Protein AF-A0A8H3SFT3-F1 (afdb_monomer_lite)

Organism: NCBI:txid91492

Radius of gyration: 24.4 Å; chains: 1; bounding box: 64×47×68 Å

Sequence (257 aa):
MPFRACYLQAVELSHELLSVPISAQTQTEMGSWILQGDTDVSDKAIWSPSWGSTFLANIGDTCARCPNKDLQGYPLSNEELAACSDASRYLLLAPEYVAPRRTMPMKESSDHASANIYATPKEAYDRALLFLNDDPQNNVSTSWRLIDREFAFNASQLRKDLVLDLDGRELVKDVNVWDGNVVVRFDVHDTEESASGAVALKVAPVLAHYHLQNVDTLLSVAANETVQVNFLAQLDKGQEKAGIRTPLFFSSNDIWA

Foldseek 3Di:
DDDDDDDDDDPDDDDDADEWAWDDDFDDPPPDDPDDPPPPPPCQQDDDPNTAAEAEAQQAAPPVPQDQADPVRHGDDPVSSSCRGCLNDQWNACLVRWGKTKIDAPQPFDQAKKKFKDKDDPLCRVFKWKWWQCPPVDSHRVRIGTRDRVDMDGNVRSRDIIIMTIHGSDACPDVVSPVQKMKIKMWMDGPPHIDIDIGIYGYDHDDDDDPPDQDQEAEFEDDPDPVVVVVVVVVVVVCVVSVHDHYDYDHDPDRVD

InterPro domains:
  IPR013530 Protein-arginine deiminase, C-terminal [PF03068] (196-256)

Secondary structure (DSSP, 8-state):
-PPPP----------------B------TT------TT---TTTTS-BTTBSEEE-B--S-GGG-S-SB-TTSPBPPHHHHHTTSGGGSSS-S-TTSS--EEBPP-TT--TT-EEEEEEESGGGTTTEEEEEES-TT--SGGGEEEE-TT-EEEHHHHTS--EEEEEE----S-TTT--SEEEEEEEEEETTEEEEEEEEEEEPPP----TTSPP-EEEEEPP-SHHHHHHHHHHHHHHHHHT--EEEEE--S-TT-

pLDDT: mean 79.52, std 20.29, range [22.27, 95.44]

Structure (mmCIF, N/CA/C/O backbone):
data_AF-A0A8H3SFT3-F1
#
_entry.id   AF-A0A8H3SFT3-F1
#
loop_
_atom_site.group_PDB
_atom_site.id
_atom_site.type_symbol
_atom_site.label_atom_id
_atom_site.label_alt_id
_atom_site.label_comp_id
_atom_site.label_asym_id
_atom_site.label_entity_id
_atom_site.label_seq_id
_atom_site.pdbx_PDB_ins_code
_atom_site.Cartn_x
_atom_site.Cartn_y
_atom_site.Cartn_z
_atom_site.occupancy
_atom_site.B_iso_or_equiv
_atom_site.auth_seq_id
_atom_site.auth_comp_id
_atom_site.auth_asym_id
_atom_site.auth_atom_id
_atom_site.pdbx_PDB_model_num
ATOM 1 N N . MET A 1 1 ? 33.582 -27.322 15.130 1.00 29.34 1 MET A N 1
ATOM 2 C CA . MET A 1 1 ? 33.779 -27.864 13.769 1.00 29.34 1 MET A CA 1
ATOM 3 C C . MET A 1 1 ? 33.453 -26.750 12.788 1.00 29.34 1 MET A C 1
ATOM 5 O O . MET A 1 1 ? 32.289 -26.376 12.737 1.00 29.34 1 MET A O 1
ATOM 9 N N . PRO A 1 2 ? 34.428 -26.139 12.098 1.00 31.50 2 PRO A N 1
ATOM 10 C CA . PRO A 1 2 ? 34.126 -25.124 11.101 1.00 31.50 2 PRO A CA 1
ATOM 11 C C . PRO A 1 2 ? 33.968 -25.802 9.736 1.00 31.50 2 PRO A C 1
ATOM 13 O O . PRO A 1 2 ? 34.884 -26.476 9.260 1.00 31.50 2 PRO A O 1
ATOM 16 N N . PHE A 1 3 ? 32.800 -25.650 9.119 1.00 26.28 3 PHE A N 1
ATOM 17 C CA . PHE A 1 3 ? 32.609 -26.030 7.725 1.00 26.28 3 PHE A CA 1
ATOM 18 C C . PHE A 1 3 ? 33.352 -25.024 6.839 1.00 26.28 3 PHE A C 1
ATOM 20 O O . PHE A 1 3 ? 33.081 -23.827 6.863 1.00 26.28 3 PHE A O 1
ATOM 27 N N . ARG A 1 4 ? 34.340 -25.533 6.099 1.00 25.81 4 ARG A N 1
ATOM 28 C CA . ARG A 1 4 ? 35.048 -24.826 5.029 1.00 25.81 4 ARG A CA 1
ATOM 29 C C . ARG A 1 4 ? 34.071 -24.583 3.877 1.00 25.81 4 ARG A C 1
ATOM 31 O O . ARG A 1 4 ? 33.568 -25.550 3.312 1.00 25.81 4 ARG A O 1
ATOM 38 N N . ALA A 1 5 ? 33.849 -23.326 3.505 1.00 28.44 5 ALA A N 1
ATOM 39 C CA . ALA A 1 5 ? 33.241 -22.998 2.221 1.00 28.44 5 ALA A CA 1
ATOM 40 C C . ALA A 1 5 ? 34.270 -23.253 1.108 1.00 28.44 5 ALA A C 1
ATOM 42 O O . ALA A 1 5 ? 35.414 -22.798 1.176 1.00 28.44 5 ALA A O 1
ATOM 43 N N . CYS A 1 6 ? 33.868 -24.051 0.124 1.00 22.27 6 CYS A N 1
ATOM 44 C CA . CYS A 1 6 ? 34.647 -24.371 -1.060 1.00 22.27 6 CYS A CA 1
ATOM 45 C C . CYS A 1 6 ? 34.544 -23.183 -2.029 1.00 22.27 6 CYS A C 1
ATOM 47 O O . CYS A 1 6 ? 33.455 -22.874 -2.501 1.00 22.27 6 CYS A O 1
ATOM 49 N N . TYR A 1 7 ? 35.663 -22.505 -2.285 1.00 22.97 7 TYR A N 1
ATOM 50 C CA . TYR A 1 7 ? 35.786 -21.550 -3.384 1.00 22.97 7 TYR A CA 1
ATOM 51 C C . TYR A 1 7 ? 35.832 -22.331 -4.700 1.00 22.97 7 TYR A C 1
ATOM 53 O O . TYR A 1 7 ? 36.735 -23.143 -4.900 1.00 22.97 7 TYR A O 1
ATOM 61 N N . LEU A 1 8 ? 34.893 -22.059 -5.601 1.00 22.42 8 LEU A N 1
ATOM 62 C CA . LEU A 1 8 ? 34.990 -22.429 -7.008 1.00 22.42 8 LEU A CA 1
ATOM 63 C C . LEU A 1 8 ? 35.029 -21.130 -7.812 1.00 22.42 8 LEU A C 1
ATOM 65 O O . LEU A 1 8 ? 34.022 -20.458 -7.995 1.00 22.42 8 LEU A O 1
ATOM 69 N N . GLN A 1 9 ? 36.240 -20.763 -8.233 1.00 24.70 9 GLN A N 1
ATOM 70 C CA . GLN A 1 9 ? 36.461 -19.789 -9.293 1.00 24.70 9 GLN A CA 1
ATOM 71 C C . GLN A 1 9 ? 35.950 -20.392 -10.603 1.00 24.70 9 GLN A C 1
ATOM 73 O O . GLN A 1 9 ? 36.534 -21.351 -11.104 1.00 24.70 9 GLN A O 1
ATOM 78 N N . ALA A 1 10 ? 34.907 -19.798 -11.170 1.00 22.92 10 ALA A N 1
ATOM 79 C CA . ALA A 1 10 ? 34.661 -19.838 -12.602 1.00 22.92 10 ALA A CA 1
ATOM 80 C C . ALA A 1 10 ? 34.930 -18.426 -13.127 1.00 22.92 10 ALA A C 1
ATOM 82 O O . ALA A 1 10 ? 34.147 -17.505 -12.918 1.00 22.92 10 ALA A O 1
ATOM 83 N N . VAL A 1 11 ? 36.104 -18.242 -13.731 1.00 26.64 11 VAL A N 1
ATOM 84 C CA . VAL A 1 11 ? 36.348 -17.111 -14.625 1.00 26.64 11 VAL A CA 1
ATOM 85 C C . VAL A 1 11 ? 35.728 -17.520 -15.950 1.00 26.64 11 VAL A C 1
ATOM 87 O O . VAL A 1 11 ? 36.293 -18.359 -16.647 1.00 26.64 11 VAL A O 1
ATOM 90 N N . GLU A 1 12 ? 34.576 -16.952 -16.285 1.00 24.02 12 GLU A N 1
ATOM 91 C CA . GLU A 1 12 ? 34.015 -17.060 -17.626 1.00 24.02 12 GLU A CA 1
ATOM 92 C C . GLU A 1 12 ? 33.817 -15.642 -18.167 1.00 24.02 12 GLU A C 1
ATOM 94 O O . GLU A 1 12 ? 32.930 -14.895 -17.766 1.00 24.02 12 GLU A O 1
ATOM 99 N N . LEU A 1 13 ? 34.758 -15.241 -19.026 1.00 33.09 13 LEU A N 1
ATOM 100 C CA . LEU A 1 13 ? 34.634 -14.083 -19.900 1.00 33.09 13 LEU A CA 1
ATOM 101 C C . LEU A 1 13 ? 33.539 -14.394 -20.924 1.00 33.09 13 LEU A C 1
ATOM 103 O O . LEU A 1 13 ? 33.778 -15.127 -21.884 1.00 33.09 13 LEU A O 1
ATOM 107 N N . SER A 1 14 ? 32.360 -13.813 -20.748 1.00 26.98 14 SER A N 1
ATOM 108 C CA . SER A 1 14 ? 31.331 -13.748 -21.784 1.00 26.98 14 SER A CA 1
ATOM 109 C C . SER A 1 14 ? 30.631 -12.398 -21.689 1.00 26.98 14 SER A C 1
ATOM 111 O O . SER A 1 14 ? 30.240 -12.020 -20.592 1.00 26.98 14 SER A O 1
ATOM 113 N N . HIS A 1 15 ? 30.555 -11.687 -22.821 1.00 27.62 15 HIS A N 1
ATOM 114 C CA . HIS A 1 15 ? 29.808 -10.450 -23.095 1.00 27.62 15 HIS A CA 1
AT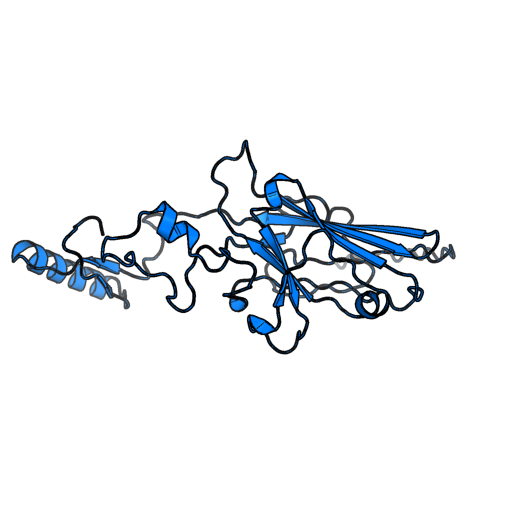OM 115 C C . HIS A 1 15 ? 28.872 -9.965 -21.971 1.00 27.62 15 HIS A C 1
ATOM 117 O O . HIS A 1 15 ? 27.977 -10.705 -21.568 1.00 27.62 15 HIS A O 1
ATOM 123 N N . GLU A 1 16 ? 29.055 -8.718 -21.516 1.00 37.50 16 GLU A N 1
ATOM 124 C CA . GLU A 1 16 ? 28.133 -8.024 -20.605 1.00 37.50 16 GLU A CA 1
ATOM 125 C C . GLU A 1 16 ? 26.736 -7.953 -21.235 1.00 37.50 16 GLU A C 1
ATOM 127 O O . GLU A 1 16 ? 26.420 -7.046 -21.992 1.00 37.50 16 GLU A O 1
ATOM 132 N N . LEU A 1 17 ? 25.912 -8.956 -20.942 1.00 42.19 17 LEU A N 1
ATOM 133 C CA . LEU A 1 17 ? 24.483 -8.944 -21.207 1.00 42.19 17 LEU A CA 1
ATOM 134 C C . LEU A 1 17 ? 23.843 -7.885 -20.306 1.00 42.19 17 LEU A C 1
ATOM 136 O O . LEU A 1 17 ? 24.084 -7.879 -19.093 1.00 42.19 17 LEU A O 1
ATOM 140 N N . LEU A 1 18 ? 23.003 -7.023 -20.885 1.00 43.81 18 LEU A N 1
ATOM 141 C CA . LEU A 1 18 ? 22.136 -6.107 -20.148 1.00 43.81 18 LEU A CA 1
ATOM 142 C C . LEU A 1 18 ? 21.444 -6.852 -18.987 1.00 43.81 18 LEU A C 1
ATOM 144 O O . LEU A 1 18 ? 20.651 -7.769 -19.201 1.00 43.81 18 LEU A O 1
ATOM 148 N N . SER A 1 19 ? 21.747 -6.473 -17.745 1.00 49.50 19 SER A N 1
ATOM 149 C CA . SER A 1 19 ? 21.123 -7.038 -16.543 1.00 49.50 19 SER A CA 1
ATOM 150 C C . SER A 1 19 ? 20.269 -5.978 -15.853 1.00 49.50 19 SER A C 1
ATOM 152 O O . SER A 1 19 ? 20.648 -4.808 -15.787 1.00 49.50 19 SER A O 1
ATOM 154 N N . VAL A 1 20 ? 19.092 -6.375 -15.356 1.00 54.34 20 VAL A N 1
ATOM 155 C CA . VAL A 1 20 ? 18.128 -5.470 -14.701 1.00 54.34 20 VAL A CA 1
ATOM 156 C C . VAL A 1 20 ? 18.020 -5.815 -13.215 1.00 54.34 20 VAL A C 1
ATOM 158 O O . VAL A 1 20 ? 17.129 -6.562 -12.791 1.00 54.34 20 VAL A O 1
ATOM 161 N N . PRO A 1 21 ? 18.938 -5.293 -12.388 1.00 58.16 21 PRO A N 1
ATOM 162 C CA . PRO A 1 21 ? 18.908 -5.500 -10.949 1.00 58.16 21 PRO A CA 1
ATOM 163 C C . PRO A 1 21 ? 17.806 -4.656 -10.291 1.00 58.16 21 PRO A C 1
ATOM 165 O O . PRO A 1 21 ? 17.988 -3.488 -9.934 1.00 58.16 21 PRO A O 1
ATOM 168 N N . ILE A 1 22 ? 16.647 -5.280 -10.086 1.00 51.62 22 ILE A N 1
ATOM 169 C CA . ILE A 1 22 ? 15.617 -4.800 -9.162 1.00 51.62 22 ILE A CA 1
ATOM 170 C C . ILE A 1 22 ? 15.697 -5.577 -7.850 1.00 51.62 22 ILE A C 1
ATOM 172 O O . ILE A 1 22 ? 15.727 -6.812 -7.858 1.00 51.62 22 ILE A O 1
ATOM 176 N N . SER A 1 23 ? 15.743 -4.848 -6.734 1.00 54.91 23 SER A N 1
ATOM 177 C CA . SER A 1 23 ? 15.735 -5.418 -5.389 1.00 54.91 23 SER A CA 1
ATOM 178 C C . SER A 1 23 ? 14.463 -5.011 -4.655 1.00 54.91 23 SER A C 1
ATOM 180 O O . SER A 1 23 ? 13.986 -3.879 -4.770 1.00 54.91 23 SER A O 1
ATOM 182 N N . ALA A 1 24 ? 13.915 -5.939 -3.882 1.00 48.41 24 ALA A N 1
ATOM 183 C CA . ALA A 1 24 ? 12.883 -5.642 -2.909 1.00 48.41 24 ALA A CA 1
ATOM 184 C C . ALA A 1 24 ? 13.233 -6.309 -1.595 1.00 48.41 24 ALA A C 1
ATOM 186 O O . ALA A 1 24 ? 13.807 -7.397 -1.575 1.00 48.41 24 ALA A O 1
ATOM 187 N N . GLN A 1 25 ? 12.882 -5.649 -0.499 1.00 47.75 25 GLN A N 1
ATOM 188 C CA . GLN A 1 25 ? 13.114 -6.209 0.817 1.00 47.75 25 GLN A CA 1
ATOM 189 C C . GLN A 1 25 ? 12.258 -7.466 0.996 1.00 47.75 25 GLN A C 1
ATOM 191 O O . GLN A 1 25 ? 11.028 -7.398 0.981 1.00 47.75 25 GLN A O 1
ATOM 196 N N . THR A 1 26 ? 12.905 -8.607 1.208 1.00 38.88 26 THR A N 1
ATOM 197 C CA . THR A 1 26 ? 12.307 -9.719 1.944 1.00 38.88 26 THR A CA 1
ATOM 198 C C . THR A 1 26 ? 12.560 -9.433 3.415 1.00 38.88 26 THR A C 1
ATOM 200 O O . THR A 1 26 ? 13.717 -9.379 3.835 1.00 38.88 26 THR A O 1
ATOM 203 N N . GLN A 1 27 ? 11.514 -9.192 4.200 1.00 36.00 27 GLN A N 1
ATOM 204 C CA . GLN A 1 27 ? 11.667 -8.972 5.634 1.00 36.00 27 GLN A CA 1
ATOM 205 C C . GLN A 1 27 ? 12.078 -10.296 6.305 1.00 36.00 27 GLN A C 1
ATOM 207 O O . GLN A 1 27 ? 11.247 -11.039 6.807 1.00 36.00 27 GLN A O 1
ATOM 212 N N . THR A 1 28 ? 13.370 -10.621 6.297 1.00 33.84 28 THR A N 1
ATOM 213 C CA . THR A 1 28 ? 13.970 -11.491 7.316 1.00 33.84 28 THR A CA 1
ATOM 214 C C . THR A 1 28 ? 14.253 -10.630 8.544 1.00 33.84 28 THR A C 1
ATOM 216 O O . THR A 1 28 ? 14.619 -9.469 8.374 1.00 33.84 28 THR A O 1
ATOM 219 N N . GLU A 1 29 ? 14.082 -11.186 9.746 1.00 31.20 29 GLU A N 1
ATOM 220 C CA . GLU A 1 29 ? 13.978 -10.565 11.089 1.00 31.20 29 GLU A CA 1
ATOM 221 C C . GLU A 1 29 ? 14.976 -9.444 11.497 1.00 31.20 29 GLU A C 1
ATOM 223 O O . GLU A 1 29 ? 14.929 -8.975 12.630 1.00 31.20 29 GLU A O 1
ATOM 228 N N . MET A 1 30 ? 15.877 -8.968 10.634 1.00 29.25 30 MET A N 1
ATOM 229 C CA . MET A 1 30 ? 16.955 -8.036 10.985 1.00 29.25 30 MET A CA 1
ATOM 230 C C . MET A 1 30 ? 17.155 -6.853 10.023 1.00 29.25 30 MET A C 1
ATOM 232 O O . MET A 1 30 ? 18.283 -6.391 9.891 1.00 2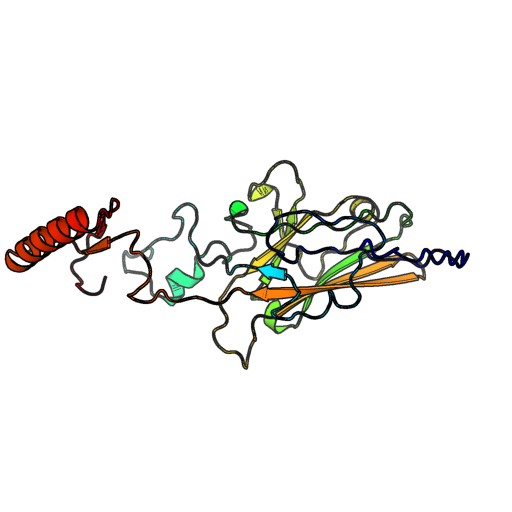9.25 30 MET A O 1
ATOM 236 N N . GLY A 1 31 ? 16.105 -6.343 9.363 1.00 33.12 31 GLY A N 1
ATOM 237 C CA . GLY A 1 31 ? 16.062 -4.961 8.830 1.00 33.12 31 GLY A CA 1
ATOM 238 C C . GLY A 1 31 ? 17.271 -4.473 8.009 1.00 33.12 31 GLY A C 1
ATOM 239 O O . GLY A 1 31 ? 17.565 -3.279 8.008 1.00 33.12 31 GLY A O 1
ATOM 240 N N . SER A 1 32 ? 17.998 -5.375 7.348 1.00 33.06 32 SER A N 1
ATOM 241 C CA . SER A 1 32 ? 19.257 -5.082 6.663 1.00 33.06 32 SER A CA 1
ATOM 242 C C . SER A 1 32 ? 19.055 -5.093 5.153 1.00 33.06 32 SER A C 1
ATOM 244 O O . SER A 1 32 ? 18.477 -6.027 4.596 1.00 33.06 32 SER A O 1
ATOM 246 N N . TRP A 1 33 ? 19.563 -4.055 4.490 1.00 38.09 33 TRP A N 1
ATOM 247 C CA . TRP A 1 33 ? 19.647 -3.973 3.037 1.00 38.09 33 TRP A CA 1
ATOM 248 C C . TRP A 1 33 ? 20.748 -4.917 2.545 1.00 38.09 33 TRP A C 1
ATOM 250 O O . TRP A 1 33 ? 21.932 -4.619 2.702 1.00 38.09 33 TRP A O 1
ATOM 260 N N . ILE A 1 34 ? 20.390 -6.044 1.930 1.00 37.66 34 ILE A N 1
ATOM 261 C CA . ILE A 1 34 ? 21.381 -6.902 1.269 1.00 37.66 34 ILE A CA 1
ATOM 262 C C . ILE A 1 34 ? 21.532 -6.423 -0.176 1.00 37.66 34 ILE A C 1
ATOM 264 O O . ILE A 1 34 ? 20.795 -6.827 -1.069 1.00 37.66 34 ILE A O 1
ATOM 268 N N . LEU A 1 35 ? 22.490 -5.521 -0.386 1.00 43.88 35 LEU A N 1
ATOM 269 C CA . LEU A 1 35 ? 23.020 -5.163 -1.701 1.00 43.88 35 LEU A CA 1
ATOM 270 C C . LEU A 1 35 ? 24.426 -5.762 -1.814 1.00 43.88 35 LEU A C 1
ATOM 272 O O . LEU A 1 35 ? 25.422 -5.077 -1.591 1.00 43.88 35 LEU A O 1
ATOM 276 N N . GLN A 1 36 ? 24.524 -7.056 -2.112 1.00 34.56 36 GLN A N 1
ATOM 277 C CA . GLN A 1 36 ? 25.780 -7.656 -2.561 1.00 34.56 36 GLN A CA 1
ATOM 278 C C . GLN A 1 36 ? 25.546 -8.340 -3.902 1.00 34.56 36 GLN A C 1
ATOM 280 O O . GLN A 1 36 ? 24.604 -9.112 -4.055 1.00 34.56 36 GLN A O 1
ATOM 285 N N . GLY A 1 37 ? 26.397 -7.995 -4.872 1.00 37.66 37 GLY A N 1
ATOM 286 C CA . GLY A 1 37 ? 26.269 -8.272 -6.306 1.00 37.66 37 GLY A CA 1
ATOM 287 C C . GLY A 1 37 ? 26.330 -9.737 -6.742 1.00 37.66 37 GLY A C 1
ATOM 288 O O . GLY A 1 37 ? 26.639 -9.971 -7.896 1.00 37.66 37 GLY A O 1
ATOM 289 N N . ASP A 1 38 ? 26.006 -10.680 -5.858 1.00 37.50 38 ASP A N 1
ATOM 290 C CA . ASP A 1 38 ? 25.876 -12.115 -6.142 1.00 37.50 38 ASP A CA 1
ATOM 291 C C . ASP A 1 38 ? 24.611 -12.738 -5.509 1.00 37.50 38 ASP A C 1
ATOM 293 O O . ASP A 1 38 ? 24.373 -13.935 -5.650 1.00 37.50 38 ASP A O 1
ATOM 297 N N . THR A 1 39 ? 23.775 -11.966 -4.797 1.00 44.06 39 THR A N 1
ATOM 298 C CA . THR A 1 39 ? 22.541 -12.474 -4.160 1.00 44.06 39 THR A CA 1
ATOM 299 C C . THR A 1 39 ? 21.277 -11.981 -4.857 1.00 44.06 39 THR A C 1
ATOM 301 O O . THR A 1 39 ? 20.292 -11.647 -4.194 1.00 44.06 39 THR A O 1
ATOM 304 N N . ASP A 1 40 ? 21.284 -11.913 -6.190 1.00 48.41 40 ASP A N 1
ATOM 305 C CA . ASP A 1 40 ? 20.019 -11.924 -6.922 1.00 48.41 40 ASP A CA 1
ATOM 306 C C . ASP A 1 40 ? 19.417 -13.326 -6.771 1.00 48.41 40 ASP A C 1
ATOM 308 O O . ASP A 1 40 ? 19.872 -14.291 -7.385 1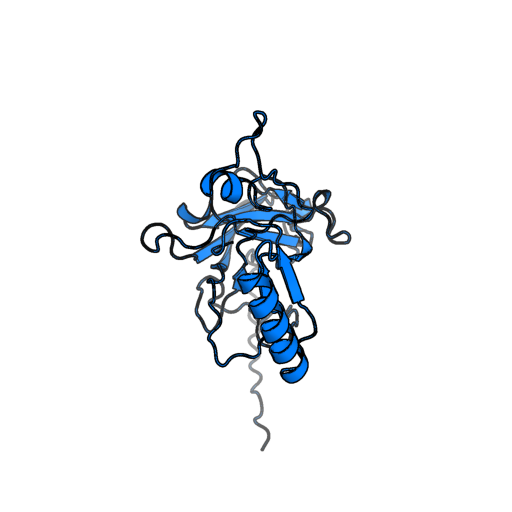.00 48.41 40 ASP A O 1
ATOM 312 N N . VAL A 1 41 ? 18.467 -13.472 -5.849 1.00 54.94 41 VAL A N 1
ATOM 313 C CA . VAL A 1 41 ? 17.829 -14.766 -5.606 1.00 54.94 41 VAL A CA 1
ATOM 314 C C . VAL A 1 41 ? 17.003 -15.107 -6.844 1.00 54.94 41 VAL A C 1
ATOM 316 O O . VAL A 1 41 ? 16.129 -14.329 -7.232 1.00 54.94 41 VAL A O 1
ATOM 319 N N . SER A 1 42 ? 17.251 -16.279 -7.436 1.00 57.47 42 SER A N 1
ATOM 320 C CA . SER A 1 42 ? 16.646 -16.752 -8.696 1.00 57.47 42 SER A CA 1
ATOM 321 C C . SER A 1 42 ? 15.111 -16.705 -8.736 1.00 57.47 42 SER A C 1
ATOM 323 O O . SER A 1 42 ? 14.531 -16.720 -9.817 1.00 57.47 42 SER A O 1
ATOM 325 N N . ASP A 1 43 ? 14.457 -16.578 -7.578 1.00 68.06 43 ASP A N 1
ATOM 326 C CA . ASP A 1 43 ? 13.009 -16.689 -7.415 1.00 68.06 43 ASP A CA 1
ATOM 327 C C . ASP A 1 43 ? 12.330 -15.409 -6.898 1.00 68.06 43 ASP A C 1
ATOM 329 O O . ASP A 1 43 ? 11.186 -15.458 -6.452 1.00 68.06 43 ASP A O 1
ATOM 333 N N . LYS A 1 44 ? 12.971 -14.230 -6.988 1.00 75.31 44 LYS A N 1
ATOM 334 C CA . LYS A 1 44 ? 12.352 -12.948 -6.569 1.00 75.31 44 LYS A CA 1
ATOM 335 C C . LYS A 1 44 ? 11.043 -12.612 -7.297 1.00 75.31 44 LYS A C 1
ATOM 337 O O . LYS A 1 44 ? 10.242 -11.826 -6.798 1.00 75.31 44 LYS A O 1
ATOM 342 N N . ALA A 1 45 ? 10.813 -13.218 -8.460 1.00 82.56 45 ALA A N 1
ATOM 343 C CA . ALA A 1 45 ? 9.585 -13.099 -9.240 1.00 82.56 45 ALA A CA 1
ATOM 344 C C . ALA A 1 45 ? 8.425 -13.965 -8.707 1.00 82.56 45 ALA A C 1
ATOM 346 O O . ALA A 1 45 ? 7.320 -13.887 -9.241 1.00 82.56 45 ALA A O 1
ATOM 347 N N . ILE A 1 46 ? 8.657 -14.787 -7.677 1.00 83.62 46 ILE A N 1
ATOM 348 C CA . ILE A 1 46 ? 7.670 -15.690 -7.082 1.00 83.62 46 ILE A CA 1
ATOM 349 C C . ILE A 1 46 ? 7.539 -15.363 -5.596 1.00 83.62 46 ILE A C 1
ATOM 351 O O . ILE A 1 46 ? 8.508 -15.411 -4.841 1.00 83.62 46 ILE A O 1
ATOM 355 N N . TRP A 1 47 ? 6.318 -15.062 -5.161 1.00 87.44 47 TRP A N 1
ATOM 356 C CA . TRP A 1 47 ? 6.034 -14.843 -3.748 1.00 87.44 47 TRP A CA 1
ATOM 357 C C . TRP A 1 47 ? 5.736 -16.169 -3.044 1.00 87.44 47 TRP A C 1
ATOM 359 O O . TRP A 1 47 ? 5.002 -17.011 -3.564 1.00 87.44 47 TRP A O 1
ATOM 369 N N . SER A 1 48 ? 6.256 -16.337 -1.832 1.00 82.50 48 SER A N 1
ATOM 370 C CA . SER A 1 48 ? 5.879 -17.403 -0.908 1.00 82.50 48 SER A CA 1
ATOM 371 C C . SER A 1 48 ? 5.799 -16.871 0.531 1.00 82.50 48 SER A C 1
ATOM 373 O O . SER A 1 48 ? 6.341 -15.812 0.838 1.00 82.50 48 SER A O 1
ATOM 375 N N . PRO A 1 49 ? 5.197 -17.621 1.467 1.00 80.12 49 PRO A N 1
ATOM 376 C CA . PRO A 1 49 ? 5.227 -17.241 2.879 1.00 80.12 49 PRO A CA 1
ATOM 377 C C . PRO A 1 49 ? 6.643 -17.158 3.476 1.00 80.12 49 PRO A C 1
ATOM 379 O O . PRO A 1 49 ? 6.845 -16.470 4.470 1.00 80.12 49 PRO A O 1
ATOM 382 N N . SER A 1 50 ? 7.615 -17.876 2.901 1.00 74.69 50 SER A N 1
ATOM 383 C CA . SER A 1 50 ? 9.006 -17.940 3.374 1.00 74.69 50 SER A CA 1
ATOM 384 C C . SER A 1 50 ? 9.953 -16.961 2.676 1.00 74.69 50 SER A C 1
ATOM 386 O O . SER A 1 50 ? 11.060 -16.743 3.162 1.00 74.69 50 SER A O 1
ATOM 388 N N . TRP A 1 51 ? 9.552 -16.391 1.539 1.00 72.19 51 TRP A N 1
ATOM 389 C CA . TRP A 1 51 ? 10.339 -15.426 0.771 1.00 72.19 51 TRP A CA 1
ATOM 390 C C . TRP A 1 51 ? 9.433 -14.572 -0.112 1.00 72.19 51 TRP A C 1
ATOM 392 O O . TRP A 1 51 ? 8.479 -15.059 -0.708 1.00 72.19 51 TRP A O 1
ATOM 402 N N . GLY A 1 52 ? 9.773 -13.301 -0.256 1.00 71.88 52 GLY A N 1
ATOM 403 C CA . GLY A 1 52 ? 8.964 -12.332 -0.987 1.00 71.88 52 GLY A CA 1
ATOM 404 C C . GLY A 1 52 ? 8.705 -11.103 -0.133 1.00 71.88 52 GLY A C 1
ATOM 405 O O . GLY A 1 52 ? 8.880 -11.121 1.087 1.00 71.88 52 GLY A O 1
ATOM 406 N N . SER A 1 53 ? 8.347 -10.009 -0.792 1.00 82.25 53 SER A N 1
ATOM 407 C CA . SER A 1 53 ? 8.056 -8.763 -0.093 1.00 82.25 53 SER A CA 1
ATOM 408 C C . SER A 1 53 ? 6.573 -8.682 0.257 1.00 82.25 53 SER A C 1
ATOM 410 O O . SER A 1 53 ? 5.725 -9.296 -0.394 1.00 82.25 53 SER A O 1
ATOM 412 N N . THR A 1 54 ? 6.251 -7.909 1.282 1.00 88.12 54 THR A N 1
ATOM 413 C CA . THR A 1 54 ? 4.873 -7.621 1.675 1.00 88.12 54 THR A CA 1
ATOM 414 C C . THR A 1 54 ? 4.680 -6.117 1.633 1.00 88.12 54 THR A C 1
ATOM 416 O O . THR A 1 54 ? 5.596 -5.371 1.973 1.00 88.12 54 THR A O 1
ATOM 419 N N . PHE A 1 55 ? 3.500 -5.669 1.221 1.00 90.50 55 PHE A N 1
ATOM 420 C CA . PHE A 1 55 ? 3.119 -4.259 1.269 1.00 90.50 55 PHE A CA 1
ATOM 421 C C . PHE A 1 55 ? 1.802 -4.091 2.023 1.00 90.50 55 PHE A C 1
ATOM 423 O O . PHE A 1 55 ? 1.016 -5.034 2.144 1.00 90.50 55 PHE A O 1
ATOM 430 N N . LEU A 1 56 ? 1.569 -2.898 2.562 1.00 92.12 56 LEU A N 1
ATOM 431 C CA . LEU A 1 56 ? 0.357 -2.594 3.314 1.00 92.12 56 LEU A CA 1
ATOM 432 C C . LEU A 1 56 ? -0.702 -1.981 2.400 1.00 92.12 56 LEU A C 1
ATOM 434 O O . LEU A 1 56 ? -0.391 -1.235 1.472 1.00 92.12 56 LEU A O 1
ATOM 438 N N . ALA A 1 57 ? -1.966 -2.286 2.692 1.00 92.94 57 ALA A N 1
ATOM 439 C CA . ALA A 1 57 ? -3.067 -1.486 2.187 1.00 92.94 57 ALA A CA 1
ATOM 440 C C . ALA A 1 57 ? -3.169 -0.224 3.051 1.00 92.94 57 ALA A C 1
ATOM 442 O O . ALA A 1 57 ? -3.465 -0.303 4.244 1.00 92.94 57 ALA A O 1
ATOM 443 N N . ASN A 1 58 ? -2.918 0.932 2.456 1.00 92.75 58 ASN A N 1
ATOM 444 C CA . ASN A 1 58 ? -2.918 2.228 3.114 1.00 92.75 58 ASN A CA 1
ATOM 445 C C . ASN A 1 58 ? -4.353 2.782 3.181 1.00 92.75 58 ASN A C 1
ATOM 447 O O . ASN A 1 58 ? -4.741 3.753 2.530 1.00 92.75 58 ASN A O 1
ATOM 451 N N . ILE A 1 59 ? -5.176 2.056 3.942 1.00 91.31 59 ILE A N 1
ATOM 452 C CA . ILE A 1 59 ? -6.612 2.297 4.147 1.00 91.31 59 ILE A CA 1
ATOM 453 C C . ILE A 1 59 ? -6.897 3.286 5.290 1.00 91.31 59 ILE A C 1
ATOM 455 O O . ILE A 1 59 ? -8.049 3.438 5.690 1.00 91.31 59 ILE A O 1
ATOM 459 N N . GLY A 1 60 ? -5.855 3.917 5.835 1.00 91.25 60 GLY A N 1
ATOM 460 C CA . GLY A 1 60 ? -5.967 4.953 6.857 1.00 91.25 60 GLY A CA 1
ATOM 461 C C . GLY A 1 60 ? -6.400 6.305 6.289 1.00 91.25 60 GLY A C 1
ATOM 462 O O . GLY A 1 60 ? -6.618 6.455 5.088 1.00 91.25 60 GLY A O 1
ATOM 463 N N . ASP A 1 61 ? -6.526 7.283 7.183 1.00 91.69 61 ASP A N 1
ATOM 464 C CA . ASP A 1 61 ? -6.731 8.698 6.859 1.00 91.69 61 ASP A CA 1
ATOM 465 C C . ASP A 1 61 ? -5.728 9.540 7.652 1.00 91.69 61 ASP A C 1
ATOM 467 O O . ASP A 1 61 ? -6.021 10.134 8.698 1.00 91.69 61 ASP A O 1
ATOM 471 N N . THR A 1 62 ? -4.491 9.531 7.172 1.00 88.12 62 THR A N 1
ATOM 472 C CA . THR A 1 62 ? -3.416 10.348 7.710 1.00 88.12 62 THR A CA 1
ATOM 473 C C . THR A 1 62 ? -3.797 11.817 7.544 1.00 88.12 62 THR A C 1
ATOM 475 O O . THR A 1 62 ? -4.319 12.252 6.517 1.00 88.12 62 THR A O 1
ATOM 478 N N . CYS A 1 63 ? -3.556 12.607 8.590 1.00 82.56 63 CYS A N 1
ATOM 479 C CA . CYS A 1 63 ? -3.980 14.008 8.699 1.00 82.56 63 CYS A CA 1
ATOM 480 C C . CYS A 1 63 ? -5.498 14.249 8.833 1.00 82.56 63 CYS A C 1
ATOM 482 O O . CYS A 1 63 ? -5.900 15.413 8.783 1.00 82.56 63 CYS A O 1
ATOM 484 N N . ALA A 1 64 ? -6.319 13.212 9.063 1.00 88.06 64 ALA A N 1
ATOM 485 C CA . ALA A 1 64 ? -7.760 13.340 9.330 1.00 88.06 64 ALA A CA 1
ATOM 486 C C . ALA A 1 64 ? -8.496 14.179 8.264 1.00 88.06 64 ALA A C 1
ATOM 488 O O . ALA A 1 64 ? -9.246 15.114 8.566 1.00 88.06 64 ALA A O 1
ATOM 489 N N . ARG A 1 65 ? -8.196 13.907 6.992 1.00 89.56 65 ARG A N 1
ATOM 490 C CA . ARG A 1 65 ? -8.660 14.681 5.839 1.00 89.56 65 ARG A CA 1
ATOM 491 C C . ARG A 1 65 ? -10.075 14.285 5.429 1.00 89.56 65 ARG A C 1
ATOM 493 O O . ARG A 1 65 ? -10.758 15.075 4.770 1.00 89.56 65 ARG A O 1
ATOM 500 N N . CYS A 1 66 ? -10.502 13.074 5.763 1.00 90.19 66 CYS A N 1
ATOM 501 C CA . CYS A 1 66 ? -11.790 12.550 5.363 1.00 90.19 66 CYS A CA 1
ATOM 502 C C . CYS A 1 66 ? -12.918 13.159 6.187 1.00 90.19 66 CYS A C 1
ATOM 504 O O . CYS A 1 66 ? -12.915 13.083 7.416 1.00 90.19 66 CYS A O 1
ATOM 506 N N . PRO A 1 67 ? -13.909 13.785 5.531 1.00 90.81 67 PRO A N 1
ATOM 507 C CA . PRO A 1 67 ? -15.055 14.292 6.250 1.00 90.81 67 PRO A CA 1
ATOM 508 C C . PRO A 1 67 ? -15.926 13.116 6.700 1.00 90.81 67 PRO A C 1
ATOM 510 O O . PRO A 1 67 ? -16.133 12.168 5.958 1.00 90.81 67 PRO A O 1
ATOM 513 N N . ASN A 1 68 ? -16.509 13.209 7.893 1.00 88.69 68 ASN A N 1
ATOM 514 C CA . ASN A 1 68 ? -17.481 12.213 8.365 1.00 88.69 68 ASN A CA 1
ATOM 515 C C . ASN A 1 68 ? -18.910 12.494 7.865 1.00 88.69 68 ASN A C 1
ATOM 517 O O . ASN A 1 68 ? -19.838 11.747 8.174 1.00 88.69 68 ASN A O 1
ATOM 521 N N . LYS A 1 69 ? -19.108 13.608 7.149 1.00 93.06 69 LYS A N 1
ATOM 522 C CA . LYS A 1 69 ? -20.400 14.074 6.643 1.00 93.06 69 LYS A CA 1
ATOM 523 C C . LYS A 1 69 ? -20.266 14.659 5.243 1.00 93.06 69 LYS A C 1
ATOM 525 O O . LYS A 1 69 ? -19.222 15.215 4.907 1.00 93.06 69 LYS A O 1
ATOM 530 N N . ASP A 1 70 ? -21.335 14.583 4.463 1.00 91.31 70 ASP A N 1
ATOM 531 C CA . ASP A 1 70 ? -21.441 15.260 3.175 1.00 91.31 70 ASP A CA 1
ATOM 532 C C . ASP A 1 70 ? -21.630 16.786 3.328 1.00 91.31 70 ASP A C 1
ATOM 534 O O . ASP A 1 70 ? -21.689 17.340 4.433 1.00 91.31 70 ASP A O 1
ATOM 538 N N . LEU A 1 71 ? -21.739 17.491 2.196 1.00 91.69 71 LEU A N 1
ATOM 539 C CA . LEU A 1 71 ? -21.949 18.945 2.163 1.00 91.69 71 LEU A CA 1
ATOM 540 C C . LEU A 1 71 ? -23.324 19.375 2.704 1.00 91.69 71 LEU A C 1
ATOM 542 O O . LEU A 1 71 ? -23.532 20.556 2.981 1.00 91.69 71 LEU A O 1
ATOM 546 N N . GLN A 1 72 ? -24.264 18.441 2.837 1.00 94.19 72 GLN A N 1
ATOM 547 C CA . GLN A 1 72 ? -25.607 18.648 3.374 1.00 94.19 72 GLN A CA 1
ATOM 548 C C . GLN A 1 72 ? -25.685 18.307 4.875 1.00 94.19 72 GLN A C 1
ATOM 550 O O . GLN A 1 72 ? -26.700 18.581 5.516 1.00 94.19 72 GLN A O 1
ATOM 555 N N . GLY A 1 73 ? -24.606 17.778 5.458 1.00 93.31 73 GLY A N 1
ATOM 556 C CA . GLY A 1 73 ? -24.497 17.418 6.867 1.00 93.31 73 GLY A CA 1
ATOM 557 C C . GLY A 1 73 ? -24.967 16.000 7.204 1.00 93.31 73 GLY A C 1
ATOM 558 O O . GLY A 1 73 ? -25.043 15.673 8.396 1.00 93.31 73 GLY A O 1
ATOM 559 N N . TYR A 1 74 ? -25.264 15.161 6.208 1.00 91.88 74 TYR A N 1
ATOM 560 C CA . TYR A 1 74 ? -25.587 13.750 6.418 1.00 91.88 74 TYR A CA 1
ATOM 561 C C . TYR A 1 74 ? -24.310 12.926 6.624 1.00 91.88 74 TYR A C 1
ATOM 563 O O . TYR A 1 74 ? -23.300 13.225 5.991 1.00 91.88 74 TYR A O 1
ATOM 571 N N . PRO A 1 75 ? -24.314 11.911 7.511 1.00 90.94 75 PRO A N 1
ATOM 572 C CA . PRO A 1 75 ? -23.181 11.000 7.658 1.00 90.94 75 PRO A CA 1
ATOM 573 C C . PRO A 1 75 ? -22.840 10.310 6.336 1.00 90.94 75 PRO A C 1
ATOM 575 O O . PRO A 1 75 ? -23.747 9.889 5.620 1.00 90.94 75 PRO A O 1
ATOM 578 N N . LEU A 1 76 ? -21.546 10.173 6.046 1.00 90.88 76 LEU A N 1
ATOM 579 C CA . LEU A 1 76 ? -21.096 9.383 4.901 1.00 90.88 76 LEU A CA 1
ATOM 580 C C . LEU A 1 76 ? -21.394 7.892 5.109 1.00 90.88 76 LEU A C 1
ATOM 582 O O . LEU A 1 76 ? -21.339 7.384 6.231 1.00 90.88 76 LEU A O 1
ATOM 586 N N . SER A 1 77 ? -21.676 7.189 4.015 1.00 90.56 77 SER A N 1
ATOM 587 C CA . SER A 1 77 ? -21.728 5.725 3.980 1.00 90.56 77 SER A CA 1
ATOM 588 C C . SER A 1 77 ? -20.347 5.101 4.211 1.00 90.56 77 SER A C 1
ATOM 590 O O . SER A 1 77 ? -19.309 5.748 4.048 1.00 90.56 77 SER A O 1
ATOM 592 N N . ASN A 1 78 ? -20.319 3.808 4.548 1.00 88.06 78 ASN A N 1
ATOM 593 C CA . ASN A 1 78 ? -19.067 3.065 4.711 1.00 88.06 78 ASN A CA 1
ATOM 594 C C . ASN A 1 78 ? -18.240 3.061 3.418 1.00 88.06 78 ASN A C 1
ATOM 596 O O . ASN A 1 78 ? -17.016 3.150 3.464 1.00 88.06 78 ASN A O 1
ATOM 600 N N . GLU A 1 79 ? -18.902 2.988 2.264 1.00 89.44 79 GLU A N 1
ATOM 601 C CA . GLU A 1 79 ? -18.269 3.032 0.950 1.00 89.44 79 GLU A CA 1
ATOM 602 C C . GLU A 1 79 ? -17.630 4.398 0.676 1.00 89.44 79 GLU A C 1
ATOM 604 O O . GLU A 1 79 ? -16.508 4.459 0.176 1.00 89.44 79 GLU A O 1
ATOM 609 N N . GLU A 1 80 ? -18.305 5.492 1.037 1.00 91.19 80 GLU A N 1
ATOM 610 C CA . GLU A 1 80 ? -17.776 6.853 0.890 1.00 91.19 80 GLU A CA 1
ATOM 611 C C . GLU A 1 80 ? -16.597 7.120 1.833 1.00 91.19 80 GLU A C 1
ATOM 613 O O . GLU A 1 80 ? -15.602 7.714 1.412 1.00 91.19 80 GLU A O 1
ATOM 618 N N . LEU A 1 81 ? -16.670 6.638 3.078 1.00 89.31 81 LEU A N 1
ATOM 619 C CA . LEU A 1 81 ? -15.559 6.710 4.032 1.00 89.31 81 LEU A CA 1
ATOM 620 C C . LEU A 1 81 ? -14.349 5.917 3.526 1.00 89.31 81 LEU A C 1
ATOM 622 O O . LEU A 1 81 ? -13.238 6.445 3.472 1.00 89.31 81 LEU A O 1
ATOM 626 N N . ALA A 1 82 ? -14.566 4.676 3.080 1.00 87.88 82 ALA A N 1
ATOM 627 C CA . ALA A 1 82 ? -13.508 3.826 2.541 1.00 87.88 82 ALA A CA 1
ATOM 628 C C . ALA A 1 82 ? -12.870 4.414 1.270 1.00 87.88 82 ALA A C 1
ATOM 630 O O . ALA A 1 82 ? -11.671 4.250 1.046 1.00 87.88 82 ALA A O 1
ATOM 631 N N . ALA A 1 83 ? -13.643 5.129 0.448 1.00 89.31 83 ALA A N 1
ATOM 632 C CA . ALA A 1 83 ? -13.154 5.767 -0.770 1.00 89.31 83 ALA A CA 1
ATOM 633 C C . ALA A 1 83 ? -12.252 6.988 -0.521 1.00 89.31 83 ALA A C 1
ATOM 635 O O . ALA A 1 83 ? -11.674 7.507 -1.474 1.00 89.31 83 ALA A O 1
ATOM 636 N N . CYS A 1 84 ? -12.125 7.467 0.719 1.00 91.50 84 CYS A N 1
ATOM 637 C CA . CYS A 1 84 ? -11.362 8.668 1.052 1.00 91.50 84 CYS A CA 1
ATOM 638 C C . CYS A 1 84 ? -9.942 8.395 1.601 1.00 91.50 84 CYS A C 1
ATOM 640 O O . CYS A 1 84 ? -9.179 9.345 1.811 1.00 91.50 84 CYS A O 1
ATOM 642 N N . SER A 1 85 ? -9.550 7.125 1.749 1.00 92.50 85 SER A N 1
ATOM 643 C CA . SER A 1 85 ? -8.275 6.705 2.351 1.00 92.50 85 SER A CA 1
ATOM 644 C C . SER A 1 85 ? -7.016 7.374 1.778 1.00 92.50 85 SER A C 1
ATOM 646 O O . SER A 1 85 ? -7.036 8.003 0.714 1.00 92.50 85 SER A O 1
ATOM 648 N N . ASP A 1 86 ? -5.885 7.214 2.454 1.00 92.94 86 ASP A N 1
ATOM 649 C CA . ASP A 1 86 ? -4.591 7.746 2.015 1.00 92.94 86 ASP A CA 1
ATOM 650 C C . ASP A 1 86 ? -4.185 7.270 0.614 1.00 92.94 86 ASP A C 1
ATOM 652 O O . ASP A 1 86 ? -3.661 8.060 -0.171 1.00 92.94 86 ASP A O 1
ATOM 656 N N . ALA A 1 87 ? -4.538 6.035 0.249 1.00 92.19 87 ALA A N 1
ATOM 657 C CA . ALA A 1 87 ? -4.317 5.473 -1.085 1.00 92.19 87 ALA A CA 1
ATOM 658 C C . ALA A 1 87 ? -5.454 5.748 -2.096 1.00 92.19 87 ALA A C 1
ATOM 660 O O . ALA A 1 87 ? -5.485 5.201 -3.204 1.00 92.19 87 ALA A O 1
ATOM 661 N N . SER A 1 88 ? -6.438 6.588 -1.763 1.00 86.12 88 SER A N 1
ATOM 662 C CA . SER A 1 88 ? -7.590 6.848 -2.643 1.00 86.12 88 SER A CA 1
ATOM 663 C C . SER A 1 88 ? -7.252 7.653 -3.903 1.00 86.12 88 SER A C 1
ATOM 665 O O . SER A 1 88 ? -8.012 7.604 -4.874 1.00 86.12 88 SER A O 1
ATOM 667 N N . ARG A 1 89 ? -6.127 8.375 -3.925 1.00 82.81 89 ARG A N 1
ATOM 668 C CA . ARG A 1 89 ? -5.761 9.333 -4.983 1.00 82.81 89 ARG A CA 1
ATOM 669 C C . ARG A 1 89 ? -4.433 8.980 -5.658 1.00 82.81 89 ARG A C 1
ATOM 671 O O . ARG A 1 89 ? -3.810 7.971 -5.375 1.00 82.81 89 ARG A O 1
ATOM 678 N N . TYR A 1 90 ? -4.004 9.853 -6.566 1.00 89.00 90 TYR A N 1
ATOM 679 C CA . TYR A 1 90 ?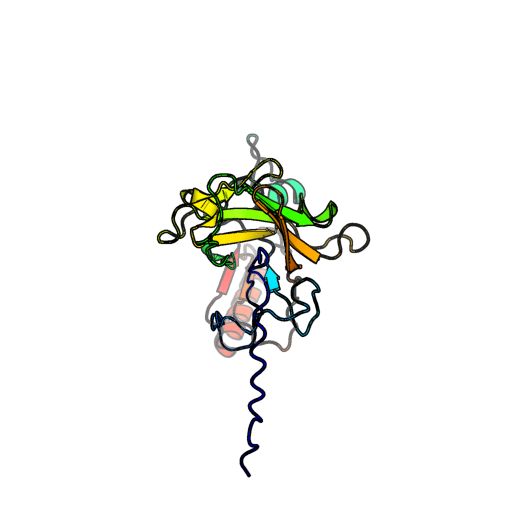 -2.731 9.771 -7.290 1.00 89.00 90 TYR A CA 1
ATOM 680 C C . TYR A 1 90 ? -1.546 10.400 -6.535 1.00 89.00 90 TYR A C 1
ATOM 682 O O . TYR A 1 90 ? -0.510 10.667 -7.136 1.00 89.00 90 TYR A O 1
ATOM 690 N N . LEU A 1 91 ? -1.713 10.693 -5.243 1.00 90.38 91 LEU A N 1
ATOM 691 C CA . LEU A 1 91 ? -0.673 11.235 -4.369 1.00 90.38 91 LEU A CA 1
ATOM 692 C C . LEU A 1 91 ? -0.405 10.227 -3.262 1.00 90.38 91 LEU A C 1
ATOM 694 O O . LEU A 1 91 ? -1.358 9.691 -2.703 1.00 90.38 91 LEU A O 1
ATOM 698 N N . LEU A 1 92 ? 0.865 10.035 -2.910 1.00 92.19 92 LEU A N 1
ATOM 699 C CA . LEU A 1 92 ? 1.233 9.201 -1.775 1.00 92.19 92 LEU A CA 1
ATOM 700 C C . LEU A 1 92 ? 1.099 10.006 -0.475 1.00 92.19 92 LEU A C 1
ATOM 702 O O . LEU A 1 92 ? 1.986 10.788 -0.129 1.00 92.19 92 LEU A O 1
ATOM 706 N N . LEU A 1 93 ? -0.032 9.871 0.218 1.00 92.06 93 LEU A N 1
ATOM 707 C CA . LEU A 1 93 ? -0.374 10.731 1.359 1.00 92.06 93 LEU A CA 1
ATOM 708 C C . LEU A 1 93 ? 0.278 10.323 2.684 1.00 92.06 93 LEU A C 1
ATOM 710 O O . LEU A 1 93 ? 0.524 11.201 3.504 1.00 92.06 93 LEU A O 1
ATOM 714 N N . ALA A 1 94 ? 0.608 9.041 2.856 1.00 91.19 94 ALA A N 1
ATOM 715 C CA . ALA A 1 94 ? 1.260 8.523 4.060 1.00 91.19 94 ALA A CA 1
ATOM 716 C C . ALA A 1 94 ? 2.580 7.802 3.715 1.00 91.19 94 ALA A C 1
ATOM 718 O O . ALA A 1 94 ? 2.675 6.572 3.805 1.00 91.19 94 ALA A O 1
ATOM 719 N N . PRO A 1 95 ? 3.603 8.541 3.241 1.00 90.31 95 PRO A N 1
ATOM 720 C CA . PRO A 1 95 ? 4.883 7.967 2.825 1.00 90.31 95 PRO A CA 1
ATOM 721 C C . PRO A 1 95 ? 5.675 7.303 3.972 1.00 90.31 95 PRO A C 1
ATOM 723 O O . PRO A 1 95 ? 6.678 6.635 3.735 1.00 90.31 95 PRO A O 1
ATOM 726 N N . GLU A 1 96 ? 5.264 7.471 5.225 1.00 86.81 96 GLU A N 1
ATOM 727 C CA . GLU A 1 96 ? 5.814 6.783 6.395 1.00 86.81 96 GLU A CA 1
ATOM 728 C C . GLU A 1 96 ? 5.405 5.304 6.506 1.00 86.81 96 GLU A C 1
ATOM 730 O O . GLU A 1 96 ? 6.085 4.548 7.201 1.00 86.81 96 GLU A O 1
ATOM 735 N N . TYR A 1 97 ? 4.325 4.883 5.837 1.00 86.19 97 TYR A N 1
ATOM 736 C CA . TYR A 1 97 ? 3.799 3.511 5.913 1.00 86.19 97 TYR A CA 1
ATOM 737 C C . TYR A 1 97 ? 4.146 2.642 4.707 1.00 86.19 97 TYR A C 1
ATOM 739 O O . TYR A 1 97 ? 3.772 1.467 4.659 1.00 86.19 97 TYR A O 1
ATOM 747 N N . VAL A 1 98 ? 4.867 3.201 3.741 1.00 83.00 98 VAL A N 1
ATOM 748 C CA . VAL A 1 98 ? 5.353 2.446 2.593 1.00 83.00 98 VAL A CA 1
ATOM 749 C C . VAL A 1 98 ? 6.719 1.814 2.882 1.00 83.00 98 VAL A C 1
ATOM 751 O O . VAL A 1 98 ? 7.390 2.166 3.855 1.00 83.00 98 VAL A O 1
ATOM 754 N N . ALA A 1 99 ? 7.118 0.831 2.074 1.00 74.38 99 ALA A N 1
ATOM 755 C CA . ALA A 1 99 ? 8.368 0.091 2.235 1.00 74.38 99 ALA A CA 1
ATOM 756 C C . ALA A 1 99 ? 9.276 0.315 1.010 1.00 74.38 99 ALA A C 1
ATOM 758 O O . ALA A 1 99 ? 9.225 -0.485 0.059 1.00 74.38 99 ALA A O 1
ATOM 759 N N . PRO A 1 100 ? 10.127 1.369 1.024 1.00 77.38 100 PRO A N 1
ATOM 760 C CA . PRO A 1 100 ? 10.830 1.808 -0.173 1.00 77.38 100 PRO A CA 1
ATOM 761 C C . PRO A 1 100 ? 11.745 0.730 -0.737 1.00 77.38 100 PRO A C 1
ATOM 763 O O . PRO A 1 100 ? 12.501 0.067 -0.023 1.00 77.38 100 PRO A O 1
ATOM 766 N N . ARG A 1 101 ? 11.718 0.591 -2.058 1.00 77.88 101 ARG A N 1
ATOM 767 C CA . ARG A 1 101 ? 12.533 -0.344 -2.838 1.00 77.88 101 ARG A CA 1
ATOM 768 C C . ARG A 1 101 ? 13.512 0.429 -3.699 1.00 77.88 101 ARG A C 1
ATOM 770 O O . ARG A 1 101 ? 13.233 1.554 -4.100 1.00 77.88 101 ARG A O 1
ATOM 777 N N . ARG A 1 102 ? 14.669 -0.168 -3.985 1.00 81.62 102 ARG A N 1
ATOM 778 C CA . ARG A 1 102 ? 15.712 0.475 -4.790 1.00 81.62 102 ARG A CA 1
ATOM 779 C C . ARG A 1 102 ? 16.097 -0.374 -5.990 1.00 81.62 102 ARG A C 1
ATOM 781 O O . ARG A 1 102 ? 16.281 -1.589 -5.865 1.00 81.62 102 ARG A O 1
ATOM 788 N N . THR A 1 103 ? 16.242 0.269 -7.141 1.00 81.50 103 THR A N 1
ATOM 789 C CA . THR A 1 103 ? 16.926 -0.325 -8.296 1.00 81.50 103 THR A CA 1
ATOM 790 C C . THR A 1 103 ? 18.427 -0.108 -8.155 1.00 81.50 103 THR A C 1
ATOM 792 O O . THR A 1 103 ? 18.857 0.868 -7.530 1.00 81.50 103 THR A O 1
ATOM 795 N N . MET A 1 104 ? 19.247 -0.990 -8.733 1.00 80.44 104 MET A N 1
ATOM 796 C CA . MET A 1 104 ? 20.660 -0.641 -8.889 1.00 80.44 104 MET A CA 1
ATOM 797 C C . MET A 1 104 ? 20.841 0.237 -10.138 1.00 80.44 104 MET A C 1
ATOM 799 O O . MET A 1 104 ? 20.183 -0.008 -11.152 1.00 80.44 104 MET A O 1
ATOM 803 N N . PRO A 1 105 ? 21.731 1.243 -10.087 1.00 84.44 105 PRO A N 1
ATOM 804 C CA . PRO A 1 105 ? 22.024 2.084 -11.241 1.00 84.44 105 PRO A CA 1
ATOM 805 C C . PRO A 1 105 ? 22.593 1.291 -12.424 1.00 84.44 105 PRO A C 1
ATOM 807 O O . PRO A 1 105 ? 23.575 0.563 -12.272 1.00 84.44 105 PRO A O 1
ATOM 810 N N . MET A 1 106 ? 22.054 1.513 -13.620 1.00 84.00 106 MET A N 1
ATOM 811 C CA . MET A 1 106 ? 22.542 0.949 -14.883 1.00 84.00 106 MET A CA 1
ATOM 812 C C . MET A 1 106 ? 23.581 1.884 -15.514 1.00 84.00 106 MET A C 1
ATOM 814 O O . MET A 1 106 ? 23.301 2.583 -16.489 1.00 84.00 106 MET A O 1
ATOM 818 N N . LYS A 1 107 ? 24.773 1.962 -14.907 1.00 85.25 107 LYS A N 1
ATOM 819 C CA . LYS A 1 107 ? 25.806 2.962 -15.255 1.00 85.25 107 LYS A CA 1
ATOM 820 C C . LYS A 1 107 ? 26.277 2.891 -16.709 1.00 85.25 107 LYS A C 1
ATOM 822 O O . LYS A 1 107 ? 26.484 3.939 -17.310 1.00 85.25 107 LYS A O 1
ATOM 827 N N . GLU A 1 108 ? 26.368 1.682 -17.252 1.00 84.81 108 GLU A N 1
ATOM 828 C CA . GLU A 1 108 ? 26.875 1.418 -18.606 1.00 84.81 108 GLU A CA 1
ATOM 829 C C . GLU A 1 108 ? 25.776 1.439 -19.685 1.00 84.81 108 GLU A C 1
ATOM 831 O O . GLU A 1 108 ? 26.047 1.158 -20.847 1.00 84.81 108 GLU A O 1
ATOM 836 N N . SER A 1 109 ? 24.532 1.783 -19.322 1.00 86.38 109 SER A N 1
ATOM 837 C CA . SER A 1 109 ? 23.438 1.911 -20.295 1.00 86.38 109 SER A CA 1
ATOM 838 C C . SER A 1 109 ? 23.707 3.028 -21.306 1.00 86.38 109 SER A C 1
ATOM 840 O O . SER A 1 109 ? 24.243 4.088 -20.953 1.00 86.38 109 SER A O 1
ATOM 842 N N . SER A 1 110 ? 23.313 2.823 -22.563 1.00 91.56 110 SER A N 1
ATOM 843 C CA . SER A 1 110 ? 23.467 3.823 -23.621 1.00 91.56 110 SER A CA 1
ATOM 844 C C . SER A 1 110 ? 22.504 5.002 -23.435 1.00 91.56 110 SER A C 1
ATOM 846 O O . SER A 1 110 ? 21.559 4.951 -22.650 1.00 91.56 110 SER A O 1
ATOM 848 N N . ASP A 1 111 ? 22.716 6.097 -24.171 1.00 93.50 111 ASP A N 1
ATOM 849 C CA . ASP A 1 111 ? 21.805 7.254 -24.140 1.00 93.50 111 ASP A CA 1
ATOM 850 C C . ASP A 1 111 ? 20.414 6.963 -24.737 1.00 93.50 111 ASP A C 1
ATOM 852 O O . ASP A 1 111 ? 19.491 7.753 -24.539 1.00 93.50 111 ASP A O 1
ATOM 856 N N . HIS A 1 112 ? 20.249 5.830 -25.429 1.00 92.44 112 HIS A N 1
ATOM 857 C CA . HIS A 1 112 ? 18.967 5.365 -25.967 1.00 92.44 112 HIS A CA 1
ATOM 858 C C . HIS A 1 112 ? 18.251 4.389 -25.029 1.00 92.44 112 HIS A C 1
ATOM 860 O O . HIS A 1 112 ? 17.153 3.936 -25.355 1.00 92.44 112 HIS A O 1
ATOM 866 N N . ALA A 1 113 ? 18.843 4.072 -23.873 1.00 92.81 113 ALA A N 1
ATOM 867 C CA . ALA A 1 113 ? 18.226 3.188 -22.905 1.00 92.81 113 ALA A CA 1
ATOM 868 C C . ALA A 1 113 ? 16.905 3.773 -22.400 1.00 92.81 113 ALA A C 1
ATOM 870 O O . ALA A 1 113 ? 16.809 4.940 -21.994 1.00 92.81 113 ALA A O 1
ATOM 871 N N . SER A 1 114 ? 15.882 2.932 -22.406 1.00 94.75 114 SER A N 1
ATOM 872 C CA . SER A 1 114 ? 14.560 3.246 -21.896 1.00 94.75 114 SER A CA 1
ATOM 873 C C . SER A 1 114 ? 14.021 2.076 -21.100 1.00 94.75 114 SER A C 1
ATOM 875 O O . SER A 1 114 ? 14.452 0.937 -21.282 1.00 94.75 114 SER A O 1
ATOM 877 N N . ALA A 1 115 ? 13.090 2.347 -20.197 1.00 93.00 115 ALA A N 1
ATOM 878 C CA . ALA A 1 115 ? 12.464 1.274 -19.461 1.00 93.00 115 ALA A CA 1
ATOM 879 C C . ALA A 1 115 ? 11.049 1.578 -19.009 1.00 93.00 115 ALA A C 1
ATOM 881 O O . ALA A 1 115 ? 10.683 2.730 -18.775 1.00 93.00 115 ALA A O 1
ATOM 882 N N . ASN A 1 116 ? 10.293 0.512 -18.783 1.00 94.19 116 ASN A N 1
ATOM 883 C CA . ASN A 1 116 ? 8.963 0.563 -18.208 1.00 94.19 116 ASN A CA 1
ATOM 884 C C . ASN A 1 116 ? 8.939 -0.233 -16.905 1.00 94.19 116 ASN A C 1
ATOM 886 O O . ASN A 1 116 ? 9.414 -1.369 -16.838 1.00 94.19 116 ASN A O 1
ATOM 890 N N . ILE A 1 117 ? 8.358 0.373 -15.869 1.00 92.19 117 ILE A N 1
ATOM 891 C CA . ILE A 1 117 ? 8.140 -0.271 -14.574 1.00 92.19 117 ILE A CA 1
ATOM 892 C C . ILE A 1 117 ? 6.643 -0.294 -14.314 1.00 92.19 117 ILE A C 1
ATOM 894 O O . ILE A 1 117 ? 6.004 0.754 -14.290 1.00 92.19 117 ILE A O 1
ATOM 898 N N . TYR A 1 118 ? 6.078 -1.483 -14.136 1.00 92.25 118 TYR A N 1
ATOM 899 C CA . TYR A 1 118 ? 4.632 -1.648 -14.019 1.00 92.25 118 TYR A CA 1
ATOM 900 C C . TYR A 1 118 ? 4.257 -2.853 -13.155 1.00 92.25 118 TYR A C 1
ATOM 902 O O . TYR A 1 118 ? 5.016 -3.808 -13.008 1.00 92.25 118 TYR A O 1
ATOM 910 N N . ALA A 1 119 ? 3.063 -2.808 -12.568 1.00 92.06 119 ALA A N 1
ATOM 911 C CA . ALA A 1 119 ? 2.515 -3.898 -11.767 1.00 92.06 119 ALA A CA 1
ATOM 912 C C . ALA A 1 119 ? 1.840 -4.968 -12.645 1.00 92.06 119 ALA A C 1
ATOM 914 O O . ALA A 1 119 ? 1.396 -4.706 -13.755 1.00 92.06 119 ALA A O 1
ATOM 915 N N . THR A 1 120 ? 1.736 -6.194 -12.155 1.00 92.44 120 THR A N 1
ATOM 916 C CA . THR A 1 120 ? 0.930 -7.280 -12.732 1.00 92.44 120 THR A CA 1
ATOM 917 C C . THR A 1 120 ? 0.393 -8.142 -11.581 1.00 92.44 120 THR A C 1
ATOM 919 O O . THR A 1 120 ? 0.966 -8.088 -10.496 1.00 92.44 120 THR A O 1
ATOM 922 N N . PRO A 1 121 ? -0.685 -8.926 -11.743 1.00 93.19 121 PRO A N 1
ATOM 923 C CA . PRO A 1 121 ? -1.529 -9.045 -12.930 1.00 93.19 121 PRO A CA 1
ATOM 924 C C . PRO A 1 121 ? -2.429 -7.810 -13.110 1.00 93.19 121 PRO A C 1
ATOM 926 O O . PRO A 1 121 ? -2.306 -6.828 -12.377 1.00 93.19 121 PRO A O 1
ATOM 929 N N . LYS A 1 122 ? -3.320 -7.822 -14.110 1.00 91.31 122 LYS A N 1
ATOM 930 C CA . LYS A 1 122 ? -4.144 -6.649 -14.444 1.00 91.31 122 LYS A CA 1
ATOM 931 C C . LYS A 1 122 ? -5.028 -6.207 -13.280 1.00 91.31 122 LYS A C 1
ATOM 933 O O . LYS A 1 122 ? -5.281 -5.023 -13.085 1.00 91.31 122 LYS A O 1
ATOM 938 N N . GLU A 1 123 ? -5.463 -7.172 -12.495 1.00 92.56 123 GLU A N 1
ATOM 939 C CA . GLU A 1 123 ? -6.317 -7.009 -11.335 1.00 92.56 123 GLU A CA 1
ATOM 940 C C . GLU A 1 123 ? -5.605 -6.229 -10.219 1.00 92.56 123 GLU A C 1
ATOM 942 O O . GLU A 1 123 ? -6.274 -5.579 -9.422 1.00 92.56 123 GLU A O 1
ATOM 947 N N . ALA A 1 124 ? -4.267 -6.202 -10.194 1.00 91.38 124 ALA A N 1
ATOM 948 C CA . ALA A 1 124 ? -3.502 -5.405 -9.239 1.00 91.38 124 ALA A CA 1
ATOM 949 C C . ALA A 1 124 ? -3.459 -3.905 -9.583 1.00 91.38 124 ALA A C 1
ATOM 951 O O . ALA A 1 124 ? -3.219 -3.099 -8.689 1.00 91.38 124 ALA A O 1
ATOM 952 N N . TYR A 1 125 ? -3.700 -3.502 -10.839 1.00 86.06 125 TYR A N 1
ATOM 953 C CA . TYR A 1 125 ? -3.464 -2.119 -11.288 1.00 86.06 125 TYR A CA 1
ATOM 954 C C . TYR A 1 125 ? -4.241 -1.073 -10.499 1.00 86.06 125 TYR A C 1
ATOM 956 O O . TYR A 1 125 ? -3.675 -0.082 -10.049 1.00 86.06 125 TYR A O 1
ATOM 964 N N . ASP A 1 126 ? -5.536 -1.306 -10.312 1.00 86.50 126 ASP A N 1
ATOM 965 C CA . ASP A 1 126 ? -6.400 -0.350 -9.619 1.00 86.50 126 ASP A CA 1
ATOM 966 C C . ASP A 1 126 ? -6.323 -0.506 -8.092 1.00 86.50 126 ASP A C 1
ATOM 968 O O . ASP A 1 126 ? -7.002 0.225 -7.370 1.00 86.50 126 ASP A O 1
ATOM 972 N N . ARG A 1 127 ? -5.505 -1.453 -7.610 1.00 92.62 127 ARG A N 1
ATOM 973 C CA . ARG A 1 127 ? -5.402 -1.889 -6.209 1.00 92.62 127 ARG A CA 1
ATOM 974 C C . ARG A 1 127 ? -4.044 -1.609 -5.586 1.00 92.62 127 ARG A C 1
ATOM 976 O O . ARG A 1 127 ? -3.939 -1.613 -4.365 1.00 92.62 127 ARG A O 1
ATOM 983 N N . ALA A 1 128 ? -3.022 -1.373 -6.398 1.00 92.12 128 ALA A N 1
ATOM 984 C CA . ALA A 1 128 ? -1.671 -1.112 -5.943 1.00 92.12 128 ALA A CA 1
ATOM 985 C C . ALA A 1 128 ? -0.990 -0.117 -6.895 1.00 92.12 128 ALA A C 1
ATOM 987 O O . ALA A 1 128 ? -0.747 -0.427 -8.063 1.00 92.12 128 ALA A O 1
ATOM 988 N N . LEU A 1 129 ? -0.709 1.090 -6.403 1.00 92.81 129 LEU A N 1
ATOM 989 C CA . LEU A 1 129 ? -0.132 2.174 -7.200 1.00 92.81 129 LEU A CA 1
ATOM 990 C C . LEU A 1 129 ? 1.377 2.231 -7.016 1.00 92.81 129 LEU A C 1
ATOM 992 O O . LEU A 1 129 ? 1.867 2.179 -5.893 1.00 92.81 129 LEU A O 1
ATOM 996 N N . LEU A 1 130 ? 2.112 2.362 -8.117 1.00 93.56 130 LEU A N 1
ATOM 997 C CA . LEU A 1 130 ? 3.562 2.509 -8.092 1.00 93.56 130 LEU A CA 1
ATOM 998 C C . LEU A 1 130 ? 3.951 3.985 -8.046 1.00 93.56 130 LEU A C 1
ATOM 1000 O O . LEU A 1 130 ? 3.435 4.787 -8.819 1.00 93.56 130 LEU A O 1
ATOM 1004 N N . PHE A 1 131 ? 4.900 4.329 -7.184 1.00 95.12 131 PHE A N 1
ATOM 1005 C CA . PHE A 1 131 ? 5.431 5.683 -7.056 1.00 95.12 131 PHE A CA 1
ATOM 1006 C C . PHE A 1 131 ? 6.955 5.692 -7.180 1.00 95.12 131 PHE A C 1
ATOM 1008 O O . PHE A 1 131 ? 7.624 4.767 -6.723 1.00 95.12 131 PHE A O 1
ATOM 1015 N N . LEU A 1 132 ? 7.498 6.752 -7.777 1.00 95.31 132 LEU A N 1
ATOM 1016 C CA . LEU A 1 132 ? 8.920 7.088 -7.770 1.00 95.31 132 LEU A CA 1
ATOM 1017 C C . LEU A 1 132 ? 9.153 8.226 -6.781 1.00 95.31 132 LEU A C 1
ATOM 1019 O O . LEU A 1 132 ? 8.453 9.235 -6.845 1.00 95.31 132 LEU A O 1
ATOM 1023 N N . ASN A 1 133 ? 10.155 8.098 -5.921 1.00 94.50 133 ASN A N 1
ATOM 1024 C CA . ASN A 1 133 ? 10.636 9.207 -5.115 1.00 94.50 133 ASN A CA 1
ATOM 1025 C C . ASN A 1 133 ? 11.677 10.013 -5.911 1.00 94.50 133 ASN A C 1
ATOM 1027 O O . ASN A 1 133 ? 12.802 9.554 -6.119 1.00 94.50 133 ASN A O 1
ATOM 1031 N N . ASP A 1 134 ? 11.289 11.203 -6.368 1.00 93.62 134 ASP A N 1
ATOM 1032 C CA . ASP A 1 134 ? 12.159 12.138 -7.088 1.00 93.62 134 ASP A CA 1
ATOM 1033 C C . ASP A 1 134 ? 13.146 12.863 -6.140 1.00 93.62 134 ASP A C 1
ATOM 1035 O O . ASP A 1 134 ? 14.157 13.396 -6.604 1.00 93.62 134 ASP A O 1
ATOM 1039 N N . ASP A 1 135 ? 12.902 12.847 -4.822 1.00 92.19 135 ASP A N 1
ATOM 1040 C CA . ASP A 1 135 ? 13.801 13.379 -3.789 1.00 92.19 135 ASP A CA 1
ATOM 1041 C C . ASP A 1 135 ? 13.977 12.389 -2.617 1.00 92.19 135 ASP A C 1
ATOM 1043 O O . ASP A 1 135 ? 13.373 12.544 -1.549 1.00 92.19 135 ASP A O 1
ATOM 1047 N N . PRO A 1 136 ? 14.841 11.367 -2.779 1.00 86.00 136 PRO A N 1
ATOM 1048 C CA . PRO A 1 136 ? 15.068 10.332 -1.771 1.00 86.00 136 PRO A CA 1
ATOM 1049 C C . PRO A 1 136 ? 15.533 10.825 -0.395 1.00 86.00 136 PRO A C 1
ATOM 1051 O O . PRO A 1 136 ? 15.542 10.038 0.551 1.00 86.00 136 PRO A O 1
ATOM 1054 N N . GLN A 1 137 ? 15.962 12.087 -0.272 1.00 86.69 137 GLN A N 1
ATOM 1055 C CA . GLN A 1 137 ? 16.371 12.674 1.007 1.00 86.69 137 GLN A CA 1
ATOM 1056 C C . GLN A 1 137 ? 15.176 13.170 1.826 1.00 86.69 137 GLN A C 1
ATOM 1058 O O . GLN A 1 137 ? 15.289 13.325 3.041 1.00 86.69 137 GLN A O 1
ATOM 1063 N N . ASN A 1 138 ? 14.031 13.397 1.179 1.00 87.56 138 ASN A N 1
ATOM 1064 C CA . ASN A 1 138 ? 12.831 13.935 1.799 1.00 87.56 138 ASN A CA 1
ATOM 1065 C C . ASN A 1 138 ? 11.662 12.966 1.618 1.00 87.56 138 ASN A C 1
ATOM 1067 O O . ASN A 1 138 ? 11.105 12.833 0.529 1.00 87.56 138 ASN A O 1
ATOM 1071 N N . ASN A 1 139 ? 11.242 12.319 2.706 1.00 86.56 139 ASN A N 1
ATOM 1072 C CA . ASN A 1 139 ? 10.102 11.403 2.686 1.00 86.56 139 ASN A CA 1
ATOM 1073 C C . ASN A 1 139 ? 8.773 12.141 2.923 1.00 86.56 139 ASN A C 1
ATOM 1075 O O . ASN A 1 139 ? 8.130 11.969 3.954 1.00 86.56 139 ASN A O 1
ATOM 1079 N N . VAL A 1 140 ? 8.396 13.010 1.985 1.00 90.75 140 VAL A N 1
ATOM 1080 C CA . VAL A 1 140 ? 7.146 13.787 2.019 1.00 90.75 140 VAL A CA 1
ATOM 1081 C C . VAL A 1 140 ? 6.338 13.532 0.753 1.00 90.75 140 VAL A C 1
ATOM 1083 O O . VAL A 1 140 ? 6.914 13.256 -0.296 1.00 90.75 140 VAL A O 1
ATOM 1086 N N . SER A 1 141 ? 5.011 13.663 0.811 1.00 90.31 141 SER A N 1
ATOM 1087 C CA . SER A 1 141 ? 4.111 13.328 -0.307 1.00 90.31 141 SER A CA 1
ATOM 1088 C C . SER A 1 141 ? 4.476 13.988 -1.638 1.00 90.31 141 SER A C 1
ATOM 1090 O O . SER A 1 141 ? 4.292 13.387 -2.689 1.00 90.31 141 SER A O 1
ATOM 1092 N N . THR A 1 142 ? 5.012 15.211 -1.616 1.00 92.62 142 THR A N 1
ATOM 1093 C CA . THR A 1 142 ? 5.404 15.949 -2.829 1.00 92.62 142 THR A CA 1
ATOM 1094 C C . THR A 1 142 ? 6.663 15.411 -3.505 1.00 92.62 142 THR A C 1
ATOM 1096 O O . THR A 1 142 ? 6.899 15.744 -4.661 1.00 92.62 142 THR A O 1
ATOM 1099 N N . SER A 1 143 ? 7.471 14.612 -2.806 1.00 94.00 143 SER A N 1
ATOM 1100 C CA . SER A 1 143 ? 8.643 13.944 -3.383 1.00 94.00 143 SER A CA 1
ATOM 1101 C C . SER A 1 143 ? 8.257 12.715 -4.204 1.00 94.00 143 SER A C 1
ATOM 1103 O O . SER A 1 143 ? 9.060 12.222 -4.991 1.00 94.00 143 SER A O 1
ATOM 1105 N N . TRP A 1 144 ? 7.038 12.205 -4.021 1.00 94.69 144 TRP A N 1
ATOM 1106 C CA . TRP A 1 144 ? 6.565 10.985 -4.655 1.00 94.69 144 TRP A CA 1
ATOM 1107 C C . TRP A 1 144 ? 5.694 11.296 -5.864 1.00 94.69 144 TRP A C 1
ATOM 1109 O O . TRP A 1 144 ? 4.691 12.006 -5.779 1.00 94.69 144 TRP A O 1
ATOM 1119 N N . ARG A 1 145 ? 6.053 10.708 -6.999 1.00 94.94 145 ARG A N 1
ATOM 1120 C CA . ARG A 1 145 ? 5.340 10.852 -8.263 1.00 94.94 145 ARG A CA 1
ATOM 1121 C C . ARG A 1 145 ? 4.784 9.513 -8.710 1.00 94.94 145 ARG A C 1
ATOM 1123 O O . ARG A 1 145 ? 5.501 8.516 -8.719 1.00 94.94 145 ARG A O 1
ATOM 1130 N N . LEU A 1 146 ? 3.513 9.502 -9.103 1.00 94.88 146 LEU A N 1
ATOM 1131 C CA . LEU A 1 146 ? 2.866 8.313 -9.649 1.00 94.88 146 LEU A CA 1
ATOM 1132 C C . LEU A 1 146 ? 3.597 7.840 -10.913 1.00 94.88 146 LEU A C 1
ATOM 1134 O O . LEU A 1 146 ? 3.915 8.636 -11.800 1.00 94.88 146 LEU A O 1
ATOM 1138 N N . ILE A 1 147 ? 3.833 6.535 -10.984 1.00 94.00 147 ILE A N 1
ATOM 1139 C CA . ILE A 1 147 ? 4.293 5.830 -12.174 1.00 94.00 147 ILE A CA 1
ATOM 1140 C C . ILE A 1 147 ? 3.053 5.207 -12.808 1.00 94.00 147 ILE A C 1
ATOM 1142 O O . ILE A 1 147 ? 2.535 4.194 -12.333 1.00 94.00 147 ILE A O 1
ATOM 1146 N N . ASP A 1 148 ? 2.546 5.839 -13.860 1.00 88.19 148 ASP A N 1
ATOM 1147 C CA . ASP A 1 148 ? 1.521 5.227 -14.699 1.00 88.19 148 ASP A CA 1
ATOM 1148 C C . ASP A 1 148 ? 2.147 4.260 -15.726 1.00 88.19 148 ASP A C 1
ATOM 1150 O O . ASP A 1 148 ? 3.362 4.078 -15.795 1.00 88.19 148 ASP A O 1
ATOM 1154 N N . ARG A 1 149 ? 1.301 3.594 -16.517 1.00 79.38 149 ARG A N 1
ATOM 1155 C CA . ARG A 1 149 ? 1.735 2.580 -17.495 1.00 79.38 149 ARG A CA 1
ATOM 1156 C C . ARG A 1 149 ? 2.467 3.156 -18.703 1.00 79.38 149 ARG A C 1
ATOM 1158 O O . ARG A 1 149 ? 3.174 2.418 -19.382 1.00 79.38 149 ARG A O 1
ATOM 1165 N N . GLU A 1 150 ? 2.250 4.429 -18.996 1.00 87.88 150 GLU A N 1
ATOM 1166 C CA . GLU A 1 150 ? 2.868 5.124 -20.124 1.00 87.88 150 GLU A CA 1
ATOM 1167 C C . GLU A 1 150 ? 4.194 5.765 -19.704 1.00 87.88 150 GLU A C 1
ATOM 1169 O O . GLU A 1 150 ? 4.992 6.169 -20.553 1.00 87.88 150 GLU A O 1
ATOM 1174 N N . PHE A 1 151 ? 4.465 5.810 -18.396 1.00 93.44 151 PHE A N 1
ATOM 1175 C CA . PHE A 1 151 ? 5.705 6.318 -17.857 1.00 93.44 151 PHE A CA 1
ATOM 1176 C C . PHE A 1 151 ? 6.899 5.479 -18.329 1.00 93.44 151 PHE A C 1
ATOM 1178 O O . PHE A 1 151 ? 7.052 4.298 -17.997 1.00 93.44 151 PHE A O 1
ATOM 1185 N N . ALA A 1 152 ? 7.771 6.133 -19.092 1.00 94.69 152 ALA A N 1
ATOM 1186 C CA . ALA A 1 152 ? 9.035 5.587 -19.549 1.00 94.69 152 ALA A CA 1
ATOM 1187 C C . ALA A 1 152 ? 10.191 6.269 -18.812 1.00 94.69 152 ALA A C 1
ATOM 1189 O O . ALA A 1 152 ? 10.332 7.495 -18.826 1.00 94.69 152 ALA A O 1
ATOM 1190 N N . PHE A 1 153 ? 11.038 5.459 -18.186 1.00 95.19 153 PHE A N 1
ATOM 1191 C CA . PHE A 1 153 ? 12.300 5.902 -17.612 1.00 95.19 153 PHE A CA 1
ATOM 1192 C C . PHE A 1 153 ? 13.320 6.068 -18.730 1.00 95.19 153 PHE A C 1
ATOM 1194 O O . PHE A 1 153 ? 13.467 5.182 -19.566 1.00 95.19 153 PHE A O 1
ATOM 1201 N N . ASN A 1 154 ? 14.037 7.188 -18.739 1.00 95.12 154 ASN A N 1
ATOM 1202 C CA . ASN A 1 154 ? 15.117 7.430 -19.696 1.00 95.12 154 ASN A CA 1
ATOM 1203 C C . ASN A 1 154 ? 16.489 7.023 -19.132 1.00 95.12 154 ASN A C 1
ATOM 1205 O O . ASN A 1 154 ? 16.654 6.864 -17.920 1.00 95.12 154 ASN A O 1
ATOM 1209 N N . ALA A 1 155 ? 17.502 6.949 -19.997 1.00 94.44 155 ALA A N 1
ATOM 1210 C CA . ALA A 1 155 ? 18.877 6.605 -19.635 1.00 94.44 155 ALA A CA 1
ATOM 1211 C C . ALA A 1 155 ? 19.427 7.403 -18.436 1.00 94.44 155 ALA A C 1
ATOM 1213 O O . ALA A 1 155 ? 20.052 6.846 -17.535 1.00 94.44 155 ALA A O 1
ATOM 1214 N N . SER A 1 156 ? 19.152 8.711 -18.360 1.00 94.56 156 SER A N 1
ATOM 1215 C CA . SER A 1 156 ? 19.635 9.551 -17.252 1.00 94.56 156 SER A CA 1
ATOM 1216 C C . SER A 1 156 ? 19.027 9.177 -15.895 1.00 94.56 156 SER A C 1
ATOM 1218 O O . SER A 1 156 ? 19.668 9.369 -14.861 1.00 94.56 156 SER A O 1
ATOM 1220 N N . GLN A 1 157 ? 17.804 8.643 -15.892 1.00 93.38 157 GLN A N 1
ATOM 1221 C CA . GLN A 1 157 ? 17.147 8.111 -14.702 1.00 93.38 157 GLN A CA 1
ATOM 1222 C C . GLN A 1 157 ? 17.658 6.706 -14.386 1.00 93.38 157 GLN A C 1
ATOM 1224 O O . GLN A 1 157 ? 17.973 6.433 -13.234 1.00 93.38 157 GLN A O 1
ATOM 1229 N N . LEU A 1 158 ? 17.812 5.845 -15.396 1.00 91.06 158 LEU A N 1
ATOM 1230 C CA . LEU A 1 158 ? 18.312 4.474 -15.230 1.00 91.06 158 LEU A CA 1
ATOM 1231 C C . LEU A 1 158 ? 19.739 4.419 -14.673 1.00 91.06 158 LEU A C 1
ATOM 1233 O O . LEU A 1 158 ? 20.083 3.502 -13.932 1.00 91.06 158 LEU A O 1
ATOM 1237 N N . ARG A 1 159 ? 20.563 5.431 -14.960 1.00 91.44 159 ARG A N 1
ATOM 1238 C CA . ARG A 1 159 ? 21.911 5.592 -14.386 1.00 91.44 159 ARG A CA 1
ATOM 1239 C C . ARG A 1 159 ? 21.920 6.042 -12.917 1.00 91.44 159 ARG A C 1
ATOM 1241 O O . ARG A 1 159 ? 23.003 6.196 -12.350 1.00 91.44 159 ARG A O 1
ATOM 1248 N N . LYS A 1 160 ? 20.758 6.267 -12.296 1.00 89.38 160 LYS A N 1
ATOM 1249 C CA . LYS A 1 160 ? 20.598 6.605 -10.870 1.00 89.38 160 LYS A CA 1
ATOM 1250 C C . LYS A 1 160 ? 19.995 5.430 -10.100 1.00 89.38 160 LYS A C 1
ATOM 1252 O O . LYS A 1 160 ? 19.435 4.509 -10.688 1.00 89.38 160 LYS A O 1
ATOM 1257 N N . ASP A 1 161 ? 20.099 5.467 -8.777 1.00 84.00 161 ASP A N 1
ATOM 1258 C CA . ASP A 1 161 ? 19.350 4.568 -7.906 1.00 84.00 161 ASP A CA 1
ATOM 1259 C C . ASP A 1 161 ? 17.904 5.063 -7.809 1.00 84.00 161 ASP A C 1
ATOM 1261 O O . ASP A 1 161 ? 17.613 6.082 -7.184 1.00 84.00 161 ASP A O 1
ATOM 1265 N N . LEU A 1 162 ? 16.980 4.364 -8.468 1.00 90.25 162 LEU A N 1
ATOM 1266 C CA . LEU A 1 162 ? 15.565 4.713 -8.398 1.00 90.25 162 LEU A CA 1
ATOM 1267 C C . LEU A 1 162 ? 15.005 4.212 -7.073 1.00 90.25 162 LEU A C 1
ATOM 1269 O O . LEU A 1 162 ? 15.163 3.037 -6.742 1.00 90.25 162 LEU A O 1
ATOM 1273 N N . VAL A 1 163 ? 14.320 5.088 -6.341 1.00 91.06 163 VAL A N 1
ATOM 1274 C CA . VAL A 1 163 ? 13.593 4.727 -5.122 1.00 91.06 163 VAL A CA 1
ATOM 1275 C C . VAL A 1 163 ? 12.114 4.616 -5.459 1.00 91.06 163 VAL A C 1
ATOM 1277 O O . VAL A 1 163 ? 11.470 5.605 -5.794 1.00 91.06 163 VAL A O 1
ATOM 1280 N N . LEU A 1 164 ? 11.590 3.399 -5.403 1.00 91.25 164 LEU A N 1
ATOM 1281 C CA . LEU A 1 164 ? 10.245 3.041 -5.833 1.00 91.25 164 LEU A CA 1
ATOM 1282 C C . LEU A 1 164 ? 9.423 2.557 -4.646 1.00 91.25 164 LEU A C 1
ATOM 1284 O O . LEU A 1 164 ? 9.952 1.867 -3.777 1.00 91.25 164 LEU A O 1
ATOM 1288 N N . ASP A 1 165 ? 8.120 2.804 -4.660 1.00 90.56 165 ASP A N 1
ATOM 1289 C CA . ASP A 1 165 ? 7.216 2.164 -3.709 1.00 90.56 165 ASP A CA 1
ATOM 1290 C C . ASP A 1 165 ? 5.865 1.777 -4.304 1.00 90.56 165 ASP A C 1
ATOM 1292 O O . ASP A 1 165 ? 5.545 2.143 -5.431 1.00 90.56 165 ASP A O 1
ATOM 1296 N N . LEU A 1 166 ? 5.131 0.932 -3.577 1.00 91.75 166 LEU A N 1
ATOM 1297 C CA . LEU A 1 166 ? 3.825 0.400 -3.930 1.00 91.75 166 LEU A CA 1
ATOM 1298 C C . LEU A 1 166 ? 2.855 0.755 -2.806 1.00 91.75 166 LEU A C 1
ATOM 1300 O O . LEU A 1 166 ? 3.043 0.321 -1.673 1.00 91.75 166 LEU A O 1
ATOM 1304 N N . ASP A 1 167 ? 1.816 1.502 -3.144 1.00 92.62 167 ASP A N 1
ATOM 1305 C CA . ASP A 1 167 ? 0.771 1.906 -2.214 1.00 92.62 167 ASP A CA 1
ATOM 1306 C C . ASP A 1 167 ? -0.484 1.062 -2.446 1.00 92.62 167 ASP A C 1
ATOM 1308 O O . ASP A 1 167 ? -1.093 1.110 -3.522 1.00 92.62 167 ASP A O 1
ATOM 1312 N N . GLY A 1 168 ? -0.844 0.231 -1.466 1.00 93.19 168 GLY A N 1
ATOM 1313 C CA . GLY A 1 168 ? -2.017 -0.631 -1.554 1.00 93.19 168 GLY A CA 1
ATOM 1314 C C . GLY A 1 168 ? -3.300 0.156 -1.310 1.00 93.19 168 GLY A C 1
ATOM 1315 O O . GLY A 1 168 ? -3.498 0.709 -0.236 1.00 93.19 168 GLY A O 1
ATOM 1316 N N . ARG A 1 169 ? -4.216 0.171 -2.277 1.00 91.69 169 ARG A N 1
ATOM 1317 C CA . ARG A 1 169 ? -5.484 0.913 -2.190 1.00 91.69 169 ARG A CA 1
ATOM 1318 C C . ARG A 1 169 ? -6.580 0.166 -1.458 1.00 91.69 169 ARG A C 1
ATOM 1320 O O . ARG A 1 169 ? -7.488 0.782 -0.909 1.00 91.69 169 ARG A O 1
ATOM 1327 N N . GLU A 1 170 ? -6.524 -1.160 -1.474 1.00 90.25 170 GLU A N 1
ATOM 1328 C CA . GLU A 1 170 ? -7.528 -1.974 -0.812 1.00 90.25 170 GLU A CA 1
ATOM 1329 C C . GLU A 1 170 ? -6.984 -3.303 -0.301 1.00 90.25 170 GLU A C 1
ATOM 1331 O O . GLU A 1 170 ? -5.960 -3.819 -0.747 1.00 90.25 170 GLU A O 1
ATOM 1336 N N . LEU A 1 171 ? -7.731 -3.857 0.648 1.00 92.56 171 LEU A N 1
ATOM 1337 C CA . LEU A 1 171 ? -7.565 -5.215 1.132 1.00 92.56 171 LEU A CA 1
ATOM 1338 C C . LEU A 1 171 ? -8.079 -6.222 0.098 1.00 92.56 171 LEU A C 1
ATOM 1340 O O . LEU A 1 171 ? -8.923 -5.908 -0.746 1.00 92.56 171 LEU A O 1
ATOM 1344 N N . VAL A 1 172 ? -7.644 -7.474 0.230 1.00 94.56 172 VAL A N 1
ATOM 1345 C CA . VAL A 1 172 ? -8.248 -8.589 -0.505 1.00 94.56 172 VAL A CA 1
ATOM 1346 C C . VAL A 1 172 ? -9.681 -8.802 -0.015 1.00 94.56 172 VAL A C 1
ATOM 1348 O O . VAL A 1 172 ? -9.896 -9.246 1.111 1.00 94.56 172 VAL A O 1
ATOM 1351 N N . LYS A 1 173 ? -10.659 -8.483 -0.869 1.00 91.62 173 LYS A N 1
ATOM 1352 C CA . LYS A 1 173 ? -12.098 -8.675 -0.603 1.00 91.62 173 LYS A CA 1
ATOM 1353 C C . LYS A 1 173 ? -12.643 -9.972 -1.203 1.00 91.62 173 LYS A C 1
ATOM 1355 O O . LYS A 1 173 ? -13.477 -10.625 -0.588 1.00 91.62 173 LYS A O 1
ATOM 1360 N N . ASP A 1 174 ? -12.162 -10.342 -2.389 1.00 93.75 174 ASP A N 1
ATOM 1361 C CA . ASP A 1 174 ? -12.528 -11.576 -3.090 1.00 93.75 174 ASP A CA 1
ATOM 1362 C C . ASP A 1 174 ? -11.289 -12.167 -3.769 1.00 93.75 174 ASP A C 1
ATOM 1364 O O . ASP A 1 174 ? -10.763 -11.612 -4.737 1.00 93.75 174 ASP A O 1
ATOM 1368 N N . VAL A 1 175 ? -10.839 -13.313 -3.260 1.00 94.06 175 VAL A N 1
ATOM 1369 C CA . VAL A 1 175 ? -9.654 -14.030 -3.753 1.00 94.06 175 VAL A CA 1
ATOM 1370 C C . VAL A 1 175 ? -9.806 -14.530 -5.190 1.00 94.06 175 VAL A C 1
ATOM 1372 O O . VAL A 1 175 ? -8.800 -14.769 -5.849 1.00 94.06 175 VAL A O 1
ATOM 1375 N N . ASN A 1 176 ? -11.037 -14.672 -5.693 1.00 94.81 176 ASN A N 1
ATOM 1376 C CA . ASN A 1 176 ? -11.282 -15.061 -7.083 1.00 94.81 176 ASN A CA 1
ATOM 1377 C C . ASN A 1 176 ? -11.096 -13.885 -8.051 1.00 94.81 176 ASN A C 1
ATOM 1379 O O . ASN A 1 176 ? -10.915 -14.103 -9.246 1.00 94.81 176 ASN A O 1
ATOM 1383 N N . VAL A 1 177 ? -11.153 -12.648 -7.542 1.00 94.31 177 VAL A N 1
ATOM 1384 C CA . VAL A 1 177 ? -10.882 -11.427 -8.311 1.00 94.31 177 VAL A CA 1
ATOM 1385 C C . VAL A 1 177 ? -9.410 -11.056 -8.202 1.00 94.31 177 VAL A C 1
ATOM 1387 O O . VAL A 1 177 ? -8.768 -10.785 -9.209 1.00 94.31 177 VAL A O 1
ATOM 1390 N N . TRP A 1 178 ? -8.867 -11.027 -6.987 1.00 95.44 178 TRP A N 1
ATOM 1391 C CA . TRP A 1 178 ? -7.462 -10.725 -6.742 1.00 95.44 178 TRP A CA 1
ATOM 1392 C C . TRP A 1 178 ? -7.027 -11.339 -5.417 1.00 95.44 178 TRP A C 1
ATOM 1394 O O . TRP A 1 178 ? -7.630 -11.088 -4.379 1.00 95.44 178 TRP A O 1
ATOM 1404 N N . ASP A 1 179 ? -5.954 -12.120 -5.433 1.00 94.12 179 ASP A N 1
ATOM 1405 C CA . ASP A 1 179 ? -5.466 -12.861 -4.267 1.00 94.12 179 ASP A CA 1
ATOM 1406 C C . ASP A 1 179 ? -4.412 -12.095 -3.446 1.00 94.12 179 ASP A C 1
ATOM 1408 O O . ASP A 1 179 ? -3.726 -12.669 -2.589 1.00 94.12 179 ASP A O 1
ATOM 1412 N N . GLY A 1 180 ? -4.260 -10.801 -3.731 1.00 94.44 180 GLY A N 1
ATOM 1413 C CA . GLY A 1 180 ? -3.316 -9.919 -3.060 1.00 94.44 180 GLY A CA 1
ATOM 1414 C C . GLY A 1 180 ? -1.916 -9.902 -3.665 1.00 94.44 180 GLY A C 1
ATOM 1415 O O . GLY A 1 180 ? -1.083 -9.134 -3.187 1.00 94.44 180 GLY A O 1
ATOM 1416 N N . ASN A 1 181 ? -1.625 -10.727 -4.677 1.00 94.25 181 ASN A N 1
ATOM 1417 C CA . ASN A 1 181 ? -0.301 -10.750 -5.296 1.00 94.25 181 ASN A CA 1
ATOM 1418 C C . ASN A 1 181 ? -0.115 -9.590 -6.277 1.00 94.25 181 ASN A C 1
ATOM 1420 O O . ASN A 1 181 ? -0.994 -9.275 -7.083 1.00 94.25 181 ASN A O 1
ATOM 1424 N N . VAL A 1 182 ? 1.078 -9.006 -6.246 1.00 93.69 182 VAL A N 1
ATOM 1425 C CA . VAL A 1 182 ? 1.542 -7.997 -7.195 1.00 93.69 182 VAL A CA 1
ATOM 1426 C C . VAL A 1 182 ? 2.950 -8.357 -7.630 1.00 93.69 182 VAL A C 1
ATOM 1428 O O . VAL A 1 182 ? 3.843 -8.483 -6.805 1.00 93.69 182 VAL A O 1
ATOM 1431 N N . VAL A 1 183 ? 3.176 -8.487 -8.929 1.00 91.69 183 VAL A N 1
ATOM 1432 C CA . VAL A 1 183 ? 4.508 -8.609 -9.512 1.00 91.69 183 VAL A CA 1
ATOM 1433 C C . VAL A 1 183 ? 4.858 -7.292 -10.186 1.00 91.69 183 VAL A C 1
ATOM 1435 O O . VAL A 1 183 ? 4.255 -6.922 -11.194 1.00 91.69 183 VAL A O 1
ATOM 1438 N N . VAL A 1 184 ? 5.831 -6.581 -9.627 1.00 91.19 184 VAL A N 1
ATOM 1439 C CA . VAL A 1 184 ? 6.407 -5.380 -10.233 1.00 91.19 184 VAL A CA 1
ATOM 1440 C C . VAL A 1 184 ? 7.440 -5.828 -11.251 1.00 91.19 184 VAL A C 1
ATOM 1442 O O . VAL A 1 184 ? 8.431 -6.464 -10.893 1.00 91.19 184 VAL A O 1
ATOM 1445 N N . ARG A 1 185 ? 7.188 -5.522 -12.520 1.00 90.31 185 ARG A N 1
ATOM 1446 C CA . ARG A 1 185 ? 8.070 -5.821 -13.645 1.00 90.31 185 ARG A CA 1
ATOM 1447 C C . ARG A 1 185 ? 8.864 -4.586 -14.021 1.00 90.31 185 ARG A C 1
ATOM 1449 O O . ARG A 1 185 ? 8.362 -3.471 -13.912 1.00 90.31 185 ARG A O 1
ATOM 1456 N N . PHE A 1 186 ? 10.090 -4.814 -14.460 1.00 90.62 186 PHE A N 1
ATOM 1457 C CA . PHE A 1 186 ? 11.009 -3.795 -14.928 1.00 90.62 186 PHE A CA 1
ATOM 1458 C C . PHE A 1 186 ? 11.593 -4.276 -16.247 1.0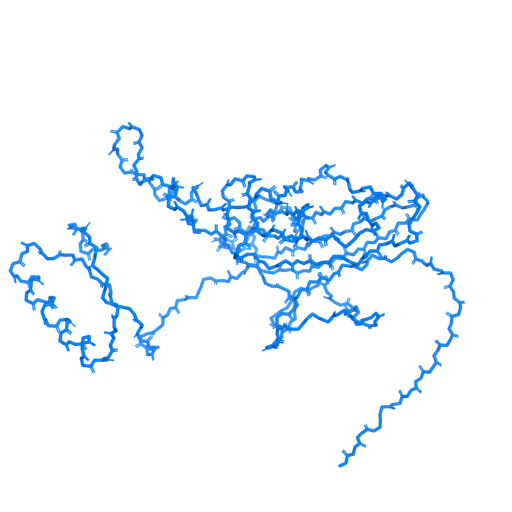0 90.62 186 PHE A C 1
ATOM 1460 O O . PHE A 1 186 ? 12.477 -5.128 -16.257 1.00 90.62 186 PHE A O 1
ATOM 1467 N N . ASP A 1 187 ? 11.061 -3.756 -17.344 1.00 91.19 187 ASP A N 1
ATOM 1468 C CA . ASP A 1 187 ? 11.500 -4.101 -18.690 1.00 91.19 187 ASP A CA 1
ATOM 1469 C C . ASP A 1 187 ? 12.371 -2.960 -19.215 1.00 91.19 187 ASP A C 1
ATOM 1471 O O . ASP A 1 187 ? 11.918 -1.818 -19.281 1.00 91.19 187 ASP A O 1
ATOM 1475 N N . VAL A 1 188 ? 13.623 -3.264 -19.547 1.00 90.75 188 VAL A N 1
ATOM 1476 C CA . VAL A 1 188 ? 14.608 -2.318 -20.073 1.00 90.75 188 VAL A CA 1
ATOM 1477 C C . VAL A 1 188 ? 14.902 -2.665 -21.522 1.00 90.75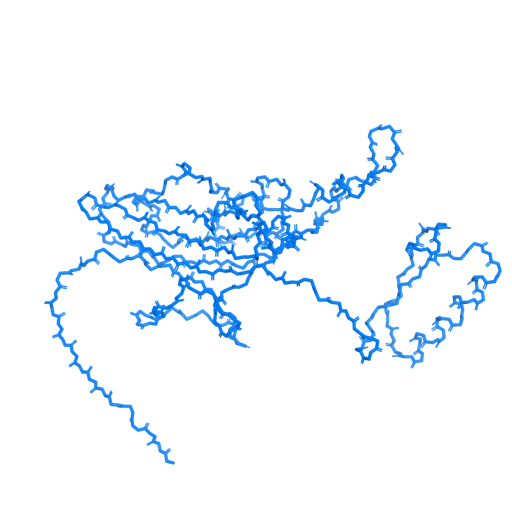 188 VAL A C 1
ATOM 1479 O O . VAL A 1 188 ? 15.110 -3.828 -21.867 1.00 90.75 188 VAL A O 1
ATOM 1482 N N . HIS A 1 189 ? 14.951 -1.636 -22.354 1.00 92.00 189 HIS A N 1
ATOM 1483 C CA . HIS A 1 189 ? 15.325 -1.707 -23.752 1.00 92.00 189 HIS A CA 1
ATOM 1484 C C . HIS A 1 189 ? 16.487 -0.747 -24.000 1.00 92.00 189 HIS A C 1
ATOM 1486 O O . HIS A 1 189 ? 16.372 0.449 -23.719 1.00 92.00 189 HIS A O 1
ATOM 1492 N N . ASP A 1 190 ? 17.598 -1.263 -24.515 1.00 90.31 190 ASP A N 1
ATOM 1493 C CA . ASP A 1 190 ? 18.787 -0.480 -24.828 1.00 90.31 190 ASP A CA 1
ATOM 1494 C C . ASP A 1 190 ? 19.301 -0.850 -26.221 1.00 90.31 190 ASP A C 1
ATOM 1496 O O . ASP A 1 190 ? 19.971 -1.863 -26.417 1.00 90.31 190 ASP A O 1
ATOM 1500 N N . THR A 1 191 ? 18.972 -0.019 -27.210 1.00 86.56 191 THR A N 1
ATOM 1501 C CA . THR A 1 191 ? 19.269 -0.247 -28.634 1.00 86.56 191 THR A CA 1
ATOM 1502 C C . THR A 1 191 ? 18.660 -1.549 -29.173 1.00 86.56 191 THR A C 1
ATOM 1504 O O . THR A 1 191 ? 17.459 -1.601 -29.391 1.00 86.56 191 THR A O 1
ATOM 1507 N N . GLU A 1 192 ? 19.452 -2.594 -29.399 1.00 83.50 192 GLU A N 1
ATOM 1508 C CA . GLU A 1 192 ? 18.981 -3.905 -29.874 1.00 83.50 192 GLU A CA 1
ATOM 1509 C C . GLU A 1 192 ? 18.851 -4.928 -28.732 1.00 83.50 192 GLU A C 1
ATOM 1511 O O . GLU A 1 192 ? 18.384 -6.049 -28.940 1.00 83.50 192 GLU A O 1
ATOM 1516 N N . GLU A 1 193 ? 19.258 -4.560 -27.515 1.00 86.12 193 GLU A N 1
ATOM 1517 C CA . GLU A 1 193 ? 19.206 -5.432 -26.349 1.00 86.12 193 GLU A CA 1
ATOM 1518 C C . GLU A 1 193 ? 17.974 -5.142 -25.496 1.00 86.12 193 GLU A C 1
ATOM 1520 O O . GLU A 1 193 ? 17.455 -4.025 -25.419 1.00 86.12 193 GLU A O 1
ATOM 1525 N N . SER A 1 194 ? 17.445 -6.179 -24.856 1.00 87.44 194 SER A N 1
ATOM 1526 C CA . SER A 1 194 ? 16.334 -6.047 -23.921 1.00 87.44 194 SER A CA 1
ATOM 1527 C C . SER A 1 194 ? 16.505 -7.020 -22.776 1.00 87.44 194 SER A C 1
ATOM 1529 O O . SER A 1 194 ? 16.930 -8.159 -22.968 1.00 87.44 194 SER A O 1
ATOM 1531 N N . ALA A 1 195 ? 16.161 -6.560 -21.583 1.00 85.38 195 ALA A N 1
ATOM 1532 C CA . ALA A 1 195 ? 16.280 -7.333 -20.365 1.00 85.38 195 ALA A CA 1
ATOM 1533 C C . ALA A 1 195 ? 15.112 -7.017 -19.433 1.00 85.38 195 ALA A C 1
ATOM 1535 O O . ALA A 1 195 ? 14.587 -5.905 -19.424 1.00 85.38 195 ALA A O 1
ATOM 1536 N N . SER A 1 196 ? 14.711 -8.004 -18.637 1.00 85.25 196 SER A N 1
ATOM 1537 C CA . SER A 1 196 ? 13.573 -7.884 -17.729 1.00 85.25 196 SER A CA 1
ATOM 1538 C C . SER A 1 196 ? 13.948 -8.345 -16.330 1.00 85.25 196 SER A C 1
ATOM 1540 O O . SER A 1 196 ? 14.549 -9.403 -16.150 1.00 85.25 196 SER A O 1
ATOM 1542 N N . GLY A 1 197 ? 13.526 -7.576 -15.335 1.00 84.00 197 GLY A N 1
ATOM 1543 C CA . GLY A 1 197 ? 13.529 -7.945 -13.926 1.00 84.00 197 GLY A CA 1
ATOM 1544 C C . GLY A 1 197 ? 12.105 -8.000 -13.380 1.00 84.00 197 GLY A C 1
ATOM 1545 O O . GLY A 1 197 ? 11.193 -7.359 -13.903 1.00 84.00 197 GLY A O 1
ATOM 1546 N N . ALA A 1 198 ? 11.897 -8.760 -12.309 1.00 86.56 198 ALA A N 1
ATOM 1547 C CA . ALA A 1 198 ? 10.615 -8.794 -11.619 1.00 86.56 198 ALA A CA 1
ATOM 1548 C C . ALA A 1 198 ? 10.792 -8.987 -10.115 1.00 86.56 198 ALA A C 1
ATOM 1550 O O . ALA A 1 198 ? 11.748 -9.620 -9.674 1.00 86.56 198 ALA A O 1
ATOM 1551 N N . VAL A 1 199 ? 9.845 -8.463 -9.343 1.00 86.31 199 VAL A N 1
ATOM 1552 C CA . VAL A 1 199 ? 9.706 -8.712 -7.907 1.00 86.31 199 VAL A CA 1
ATOM 1553 C C . VAL A 1 199 ? 8.254 -9.029 -7.607 1.00 86.31 199 VAL A C 1
ATOM 1555 O O . VAL A 1 199 ? 7.377 -8.240 -7.950 1.00 86.31 199 VAL A O 1
ATOM 1558 N N . ALA A 1 200 ? 8.009 -10.124 -6.898 1.00 89.94 200 ALA A N 1
ATOM 1559 C CA . ALA A 1 200 ? 6.704 -10.450 -6.353 1.00 89.94 200 ALA A CA 1
ATOM 1560 C C . ALA A 1 200 ? 6.524 -9.923 -4.922 1.00 89.94 200 ALA A C 1
ATOM 1562 O O . ALA A 1 200 ? 7.378 -10.081 -4.044 1.00 89.94 200 ALA A O 1
ATOM 1563 N N . LEU A 1 201 ? 5.364 -9.320 -4.696 1.00 91.12 201 LEU A N 1
ATOM 1564 C CA . LEU A 1 201 ? 4.886 -8.823 -3.421 1.00 91.12 201 LEU A CA 1
ATOM 1565 C C . LEU A 1 201 ? 3.483 -9.364 -3.143 1.00 91.12 201 LEU A C 1
ATOM 1567 O O . LEU A 1 201 ? 2.738 -9.683 -4.071 1.00 91.12 201 LEU A O 1
ATOM 1571 N N . LYS A 1 202 ? 3.099 -9.401 -1.869 1.00 93.12 202 LYS A N 1
ATOM 1572 C CA . LYS A 1 202 ? 1.724 -9.695 -1.456 1.00 93.12 202 LYS A CA 1
ATOM 1573 C C . LYS A 1 202 ? 1.213 -8.638 -0.489 1.00 93.12 202 LYS A C 1
ATOM 1575 O O . LYS A 1 202 ? 1.964 -8.168 0.361 1.00 93.12 202 LYS A O 1
ATOM 1580 N N . VAL A 1 203 ? -0.053 -8.253 -0.615 1.00 94.19 203 VAL A N 1
ATOM 1581 C CA . VAL A 1 203 ? -0.671 -7.350 0.361 1.00 94.19 203 VAL A CA 1
ATOM 1582 C C . VAL A 1 203 ? -0.803 -8.064 1.707 1.00 94.19 203 VAL A C 1
ATOM 1584 O O . VAL A 1 203 ? -1.174 -9.242 1.766 1.00 94.19 203 VAL A O 1
ATOM 1587 N N . ALA A 1 204 ? -0.482 -7.366 2.792 1.00 92.56 204 ALA A N 1
ATOM 1588 C CA . ALA A 1 204 ? -0.644 -7.899 4.136 1.00 92.56 204 ALA A CA 1
ATOM 1589 C C . ALA A 1 204 ? -2.131 -8.176 4.437 1.00 92.56 204 ALA A C 1
ATOM 1591 O O . ALA A 1 204 ? -2.989 -7.346 4.117 1.00 92.56 204 ALA A O 1
ATOM 1592 N N . PRO A 1 205 ? -2.464 -9.320 5.062 1.00 92.00 205 PRO A N 1
ATOM 1593 C CA . PRO A 1 205 ? -3.827 -9.595 5.489 1.00 92.00 205 PRO A CA 1
ATOM 1594 C C . PRO A 1 205 ? -4.200 -8.763 6.721 1.00 92.00 205 PRO A C 1
ATOM 1596 O O . PRO A 1 205 ? -3.340 -8.352 7.501 1.00 92.00 205 PRO A O 1
ATOM 1599 N N . VAL A 1 206 ? -5.504 -8.601 6.954 1.00 91.88 206 VAL A N 1
ATOM 1600 C CA . VAL A 1 206 ? -6.005 -8.126 8.249 1.00 91.88 206 VAL A CA 1
ATOM 1601 C C . VAL A 1 206 ? -5.916 -9.266 9.253 1.00 91.88 206 VAL A C 1
ATOM 1603 O O . VAL A 1 206 ? -6.450 -10.352 9.021 1.00 91.88 206 VAL A O 1
ATOM 1606 N N . LEU A 1 207 ? -5.259 -9.008 10.378 1.00 91.88 207 LEU A N 1
ATOM 1607 C CA . LEU A 1 207 ? -5.177 -9.940 11.493 1.00 91.88 207 LEU A CA 1
ATOM 1608 C C . LEU A 1 207 ? -6.089 -9.451 12.614 1.00 91.88 207 LEU A C 1
ATOM 1610 O O . LEU A 1 207 ? -5.992 -8.308 13.051 1.00 91.88 207 LEU A O 1
ATOM 1614 N N . ALA A 1 208 ? -6.976 -10.326 13.076 1.00 91.88 208 ALA A N 1
ATOM 1615 C CA . ALA A 1 208 ? -7.783 -10.054 14.253 1.00 91.88 208 ALA A CA 1
ATOM 1616 C C . ALA A 1 208 ? -7.020 -10.458 15.516 1.00 91.88 208 ALA A C 1
ATOM 1618 O O . ALA A 1 208 ? -6.355 -11.498 15.557 1.00 91.88 208 ALA A O 1
ATOM 1619 N N . HIS A 1 209 ? -7.166 -9.650 16.559 1.00 92.12 209 HIS A N 1
ATOM 1620 C CA . HIS A 1 209 ? -6.659 -9.984 17.878 1.00 92.12 209 HIS A CA 1
ATOM 1621 C C . HIS A 1 209 ? -7.596 -10.960 18.594 1.00 92.12 209 HIS A C 1
ATOM 1623 O O . HIS A 1 209 ? -8.817 -10.906 18.434 1.00 92.12 209 HIS A O 1
ATOM 1629 N N . TYR A 1 210 ? -7.028 -11.861 19.394 1.00 93.12 210 TYR A N 1
ATOM 1630 C CA . TYR A 1 210 ? -7.791 -12.805 20.214 1.00 93.12 210 TYR A CA 1
ATOM 1631 C C . TYR A 1 210 ? -7.679 -12.455 21.698 1.00 93.12 210 TYR A C 1
ATOM 1633 O O . TYR A 1 210 ? -6.704 -11.862 22.145 1.00 93.12 210 TYR A O 1
ATOM 1641 N N . HIS A 1 211 ? -8.673 -12.868 22.484 1.00 91.12 211 HIS A N 1
ATOM 1642 C CA . HIS A 1 211 ? -8.876 -12.434 23.873 1.00 91.12 211 HIS A CA 1
ATOM 1643 C C . HIS A 1 211 ? -7.795 -12.862 24.888 1.00 91.12 211 HIS A C 1
ATOM 1645 O O . HIS A 1 211 ? -7.889 -12.473 26.048 1.00 91.12 211 HIS A O 1
ATOM 1651 N N . LEU A 1 212 ? -6.802 -13.673 24.497 1.00 93.25 212 LEU A N 1
ATOM 1652 C CA . LEU A 1 212 ? -5.657 -14.005 25.363 1.00 93.25 212 LEU A CA 1
ATOM 1653 C C . LEU A 1 212 ? -4.409 -13.176 25.034 1.00 93.25 212 LEU A C 1
ATOM 1655 O O . LEU A 1 212 ? -3.385 -13.340 25.694 1.00 93.25 212 LEU A O 1
ATOM 1659 N N . GLN A 1 213 ? -4.461 -12.323 24.009 1.00 93.25 213 GLN A N 1
ATOM 1660 C CA . GLN A 1 213 ? -3.407 -11.342 23.780 1.00 93.25 213 GLN A CA 1
ATOM 1661 C C . GLN A 1 213 ? -3.475 -10.252 24.842 1.00 93.25 213 GLN A C 1
ATOM 1663 O O . GLN A 1 213 ? -4.529 -9.982 25.421 1.00 93.25 213 GLN A O 1
ATOM 1668 N N . ASN A 1 214 ? -2.327 -9.629 25.096 1.00 90.56 214 ASN A N 1
ATOM 1669 C CA . ASN A 1 214 ? -2.262 -8.500 26.007 1.00 90.56 214 ASN A CA 1
ATOM 1670 C C . ASN A 1 214 ? -3.157 -7.372 25.490 1.00 90.56 214 ASN A C 1
ATOM 1672 O O . ASN A 1 214 ? -3.164 -7.064 24.300 1.00 90.56 214 ASN A O 1
ATOM 1676 N N . VAL A 1 215 ? -3.918 -6.781 26.405 1.00 88.56 215 VAL A N 1
ATOM 1677 C CA . VAL A 1 215 ? -4.776 -5.641 26.104 1.00 88.56 215 VAL A CA 1
ATOM 1678 C C . VAL A 1 215 ? -3.962 -4.371 26.307 1.00 88.56 215 VAL A C 1
ATOM 1680 O O . VAL A 1 215 ? -3.520 -4.100 27.423 1.00 88.56 215 VAL A O 1
ATOM 1683 N N . ASP A 1 216 ? -3.797 -3.588 25.244 1.00 86.81 216 ASP A N 1
ATOM 1684 C CA . ASP A 1 216 ? -3.041 -2.330 25.290 1.00 86.81 216 ASP A CA 1
ATOM 1685 C C . ASP A 1 216 ? -3.940 -1.113 25.561 1.00 86.81 216 ASP A C 1
ATOM 1687 O O . ASP A 1 216 ? -3.570 -0.202 26.311 1.00 86.81 216 ASP A O 1
ATOM 1691 N N . THR A 1 217 ? -5.144 -1.121 24.984 1.00 87.44 217 THR A N 1
ATOM 1692 C CA . THR A 1 217 ? -6.100 -0.008 25.006 1.00 87.44 217 THR A CA 1
ATOM 1693 C C . THR A 1 217 ? -7.503 -0.535 25.264 1.00 87.44 217 THR A C 1
ATOM 1695 O O . THR A 1 217 ? -7.903 -1.565 24.720 1.00 87.44 217 THR A O 1
ATOM 1698 N N . LEU A 1 218 ? -8.257 0.190 26.091 1.00 86.69 218 LEU A N 1
ATOM 1699 C CA . LEU A 1 218 ? -9.663 -0.090 26.351 1.00 86.69 218 LEU A CA 1
ATOM 1700 C C . LEU A 1 218 ? -10.526 0.995 25.705 1.00 86.69 218 LEU A C 1
ATOM 1702 O O . LEU A 1 218 ? -10.312 2.183 25.945 1.00 86.69 218 LEU A O 1
ATOM 1706 N N . LEU A 1 219 ? -11.494 0.569 24.894 1.00 86.62 219 LEU A N 1
ATOM 1707 C CA . LEU A 1 219 ? -12.418 1.441 24.175 1.00 86.62 219 LEU A CA 1
ATOM 1708 C C . LEU A 1 219 ? -13.813 1.336 24.792 1.00 86.62 219 LEU A C 1
ATOM 1710 O O . LEU A 1 219 ? -14.291 0.230 25.048 1.00 86.62 219 LEU A O 1
ATOM 1714 N N . SER A 1 220 ? -14.470 2.472 25.025 1.00 84.94 220 SER A N 1
ATOM 1715 C CA . SER A 1 220 ? -15.880 2.501 25.426 1.00 84.94 220 SER A CA 1
ATOM 1716 C C . SER A 1 220 ? -16.569 3.781 24.965 1.00 84.94 220 SER A C 1
ATOM 1718 O O . SER A 1 220 ? -15.948 4.834 24.836 1.00 84.94 220 SER A O 1
ATOM 1720 N N . VAL A 1 221 ? -17.885 3.728 24.788 1.00 84.38 221 VAL A N 1
ATOM 1721 C CA . VAL A 1 221 ? -18.702 4.924 24.566 1.00 84.38 221 VAL A CA 1
ATOM 1722 C C . VAL A 1 221 ? -18.988 5.662 25.872 1.00 84.38 221 VAL A C 1
ATOM 1724 O O . VAL A 1 221 ? -19.108 5.048 26.940 1.00 84.38 221 VAL A O 1
ATOM 1727 N N . ALA A 1 222 ? -19.081 6.990 25.785 1.00 76.56 222 ALA A N 1
ATOM 1728 C CA . ALA A 1 222 ? -19.412 7.851 26.914 1.00 76.56 222 ALA A CA 1
ATOM 1729 C C . ALA A 1 222 ? -20.800 7.519 27.490 1.00 76.56 222 ALA A C 1
ATOM 1731 O O . ALA A 1 222 ? -21.735 7.189 26.760 1.00 76.56 222 ALA A O 1
ATOM 1732 N N . ALA A 1 223 ? -20.930 7.619 28.815 1.00 74.06 223 ALA A N 1
ATOM 1733 C CA . ALA A 1 223 ? -22.169 7.314 29.512 1.00 74.06 223 ALA A CA 1
ATOM 1734 C C . ALA A 1 223 ? -23.062 8.539 29.698 1.00 74.06 223 ALA A C 1
ATOM 1736 O O . ALA A 1 223 ? -22.660 9.499 30.352 1.00 74.06 223 ALA A O 1
ATOM 1737 N N . ASN A 1 224 ? -24.305 8.448 29.217 1.00 71.81 224 ASN A N 1
ATOM 1738 C CA . ASN A 1 224 ? -25.339 9.464 29.451 1.00 71.81 224 ASN A CA 1
ATOM 1739 C C . ASN A 1 224 ? -26.399 9.016 30.476 1.00 71.81 224 ASN A C 1
ATOM 1741 O O . ASN A 1 224 ? -27.178 9.836 30.958 1.00 71.81 224 ASN A O 1
ATOM 1745 N N . GLU A 1 225 ? -26.413 7.732 30.849 1.00 79.62 225 GLU A N 1
ATOM 1746 C CA . GLU A 1 225 ? -27.383 7.146 31.779 1.00 79.62 225 GLU A CA 1
ATOM 1747 C C . GLU A 1 225 ? -26.714 6.532 33.016 1.00 79.62 225 GLU A C 1
ATOM 1749 O O . GLU A 1 225 ? -25.603 6.002 32.956 1.00 79.62 225 GLU A O 1
ATOM 1754 N N . THR A 1 226 ? -27.415 6.540 34.156 1.00 79.81 226 THR A N 1
ATOM 1755 C CA . THR A 1 226 ? -26.877 6.110 35.462 1.00 79.81 226 THR A CA 1
ATOM 1756 C C . THR A 1 226 ? -26.324 4.681 35.458 1.00 79.81 226 THR A C 1
ATOM 1758 O O . THR A 1 226 ? -25.317 4.406 36.109 1.00 79.81 226 THR A O 1
ATOM 1761 N N . VAL A 1 227 ? -26.951 3.760 34.719 1.00 83.06 227 VAL A N 1
ATOM 1762 C CA . VAL A 1 227 ? -26.486 2.364 34.621 1.00 83.06 227 VAL A CA 1
ATOM 1763 C C . VAL A 1 227 ? -25.146 2.285 33.890 1.00 83.06 227 VAL A C 1
ATOM 1765 O O . VAL A 1 227 ? -24.233 1.600 34.348 1.00 83.06 227 VAL A O 1
ATOM 1768 N N . GLN A 1 228 ? -25.003 3.028 32.795 1.00 82.06 228 GLN A N 1
ATOM 1769 C CA . GLN A 1 228 ? -23.782 3.054 31.999 1.00 82.06 228 GLN A CA 1
ATOM 1770 C C . GLN A 1 228 ? -22.639 3.744 32.758 1.00 82.06 228 GLN A C 1
ATOM 1772 O O . GLN A 1 228 ? -21.512 3.263 32.722 1.00 82.06 228 GLN A O 1
ATOM 1777 N N . VAL A 1 229 ? -22.933 4.790 33.541 1.00 84.19 229 VAL A N 1
ATOM 1778 C CA . VAL A 1 229 ? -21.949 5.423 34.442 1.00 84.19 229 VAL A CA 1
ATOM 1779 C C . VAL A 1 229 ? -21.398 4.409 35.450 1.00 84.19 229 VAL A C 1
ATOM 1781 O O . VAL A 1 229 ? -20.189 4.331 35.661 1.00 84.19 229 VAL A O 1
ATOM 1784 N N . ASN A 1 230 ? -22.266 3.582 36.041 1.00 87.38 230 ASN A N 1
ATOM 1785 C CA . ASN A 1 230 ? -21.839 2.537 36.976 1.00 87.38 230 ASN A CA 1
ATOM 1786 C C . ASN A 1 230 ? -21.022 1.426 36.301 1.00 87.38 230 ASN A C 1
ATOM 1788 O O . ASN A 1 230 ? -20.152 0.838 36.948 1.00 87.38 230 ASN A O 1
ATOM 1792 N N . PHE A 1 231 ? -21.306 1.118 35.033 1.00 86.94 231 PHE A N 1
ATOM 1793 C CA . PHE A 1 231 ? -20.509 0.186 34.239 1.00 86.94 231 PHE A CA 1
ATOM 1794 C C . PHE A 1 231 ? -19.114 0.754 33.959 1.00 86.94 231 PHE A C 1
ATOM 1796 O O . PHE A 1 231 ? -18.131 0.089 34.278 1.00 86.94 231 PHE A O 1
ATOM 1803 N N . LEU A 1 232 ? -19.018 1.997 33.472 1.00 87.12 232 LEU A N 1
ATOM 1804 C CA . LEU A 1 232 ? -17.735 2.661 33.217 1.00 87.12 232 LEU A CA 1
ATOM 1805 C C . LEU A 1 232 ? -16.872 2.736 34.482 1.00 87.12 232 LEU A C 1
ATOM 1807 O O . LEU A 1 232 ? -15.708 2.364 34.449 1.00 87.12 232 LEU A O 1
ATOM 1811 N N . ALA A 1 233 ? -17.462 3.068 35.634 1.00 88.00 233 ALA A N 1
ATOM 1812 C CA . ALA A 1 233 ? -16.730 3.096 36.902 1.00 88.00 233 ALA A CA 1
ATOM 1813 C C . ALA A 1 233 ? -16.179 1.719 37.334 1.00 88.00 233 ALA A C 1
ATOM 1815 O O . ALA A 1 233 ? -15.198 1.638 38.076 1.00 88.00 233 ALA A O 1
ATOM 1816 N N . GLN A 1 234 ? -16.821 0.617 36.933 1.00 89.88 234 GLN A N 1
ATOM 1817 C CA . GLN A 1 234 ? -16.301 -0.737 37.162 1.00 89.88 234 GLN A CA 1
ATOM 1818 C C . GLN A 1 234 ? -15.242 -1.118 36.127 1.00 89.88 234 GLN A C 1
ATOM 1820 O O . GLN A 1 234 ? -14.267 -1.785 36.478 1.00 89.88 234 GLN A O 1
ATOM 1825 N N . LEU A 1 235 ? -15.423 -0.673 34.885 1.00 88.69 235 LEU A N 1
ATOM 1826 C CA . LEU A 1 235 ? -14.484 -0.864 33.789 1.00 88.69 235 LEU A CA 1
ATOM 1827 C C . LEU A 1 235 ? -13.144 -0.185 34.089 1.00 88.69 235 LEU A C 1
ATOM 1829 O O . LEU A 1 235 ? -12.112 -0.845 33.999 1.00 88.69 235 LEU A O 1
ATOM 1833 N N . ASP A 1 236 ? -13.170 1.056 34.581 1.00 86.81 236 ASP A N 1
ATOM 1834 C CA . ASP A 1 236 ? -11.986 1.818 34.999 1.00 86.81 236 ASP A CA 1
ATOM 1835 C C . ASP A 1 236 ? -11.216 1.101 36.120 1.00 86.81 236 ASP A C 1
ATOM 1837 O O . ASP A 1 236 ? -9.999 0.941 36.061 1.00 86.81 236 ASP A O 1
ATOM 1841 N N . LYS A 1 237 ? -11.919 0.556 37.123 1.00 89.81 237 LYS A N 1
ATOM 1842 C CA . LYS A 1 237 ? -11.281 -0.256 38.181 1.00 89.81 237 LYS A CA 1
ATOM 1843 C C . LYS A 1 237 ? -10.626 -1.518 37.622 1.00 89.81 237 LYS A C 1
ATOM 1845 O O . LYS A 1 237 ? -9.568 -1.936 38.096 1.00 89.81 237 LYS A O 1
ATOM 1850 N N . GLY A 1 238 ? -11.272 -2.159 36.647 1.00 89.25 238 GLY A N 1
ATOM 1851 C CA . GLY A 1 238 ? -10.717 -3.309 35.938 1.00 89.25 238 GLY A CA 1
ATOM 1852 C C . GLY A 1 238 ? -9.453 -2.936 35.165 1.00 89.25 238 GLY A C 1
ATOM 1853 O O . GLY A 1 238 ? -8.444 -3.632 35.270 1.00 89.25 238 GLY A O 1
ATOM 1854 N N . GLN A 1 239 ? -9.496 -1.804 34.464 1.00 88.75 239 GLN A N 1
ATOM 1855 C CA . GLN A 1 239 ? -8.387 -1.234 33.711 1.00 88.75 239 GLN A CA 1
ATOM 1856 C C . GLN A 1 239 ? -7.174 -0.947 34.612 1.00 88.75 239 GLN A C 1
ATOM 1858 O O . GLN A 1 239 ? -6.068 -1.399 34.308 1.00 88.75 239 GLN A O 1
ATOM 1863 N N . GLU A 1 240 ? -7.378 -0.260 35.742 1.00 87.62 240 GLU A N 1
ATOM 1864 C CA . GLU A 1 240 ? -6.325 0.034 36.723 1.00 87.62 240 GLU A CA 1
ATOM 1865 C C . GLU A 1 240 ? -5.675 -1.249 37.250 1.00 87.62 240 GLU A C 1
ATOM 1867 O O . GLU A 1 240 ? -4.449 -1.370 37.281 1.00 87.62 240 GLU A O 1
ATOM 1872 N N . LYS A 1 241 ? -6.494 -2.243 37.616 1.00 90.19 241 LYS A N 1
ATOM 1873 C CA . LYS A 1 241 ? -6.013 -3.538 38.111 1.00 90.19 241 LYS A CA 1
ATOM 1874 C C . LYS A 1 241 ? -5.233 -4.318 37.048 1.00 90.19 241 LYS A C 1
ATOM 1876 O O . LYS A 1 241 ? -4.305 -5.046 37.395 1.00 90.19 241 LYS A O 1
ATOM 1881 N N . ALA A 1 242 ? -5.612 -4.176 35.781 1.00 88.62 242 ALA A N 1
ATOM 1882 C CA . ALA A 1 242 ? -4.920 -4.773 34.644 1.00 88.62 242 ALA A CA 1
ATOM 1883 C C . ALA A 1 242 ? -3.660 -3.989 34.224 1.00 88.62 242 ALA A C 1
ATOM 1885 O O . ALA A 1 242 ? -2.899 -4.469 33.390 1.00 88.62 242 ALA A O 1
ATOM 1886 N N . GLY A 1 243 ? -3.417 -2.804 34.797 1.00 89.62 243 GLY A N 1
ATOM 1887 C CA . GLY A 1 243 ? -2.273 -1.960 34.451 1.00 89.62 243 GLY A CA 1
ATOM 1888 C C . GLY A 1 243 ? -2.380 -1.290 33.076 1.00 89.62 243 GLY A C 1
ATOM 1889 O O . GLY A 1 243 ? -1.367 -0.830 32.549 1.00 89.62 243 GLY A O 1
ATOM 1890 N N . ILE A 1 244 ? -3.583 -1.217 32.500 1.00 88.31 244 ILE A N 1
ATOM 1891 C CA . ILE A 1 244 ? -3.838 -0.633 31.177 1.00 88.31 244 ILE A CA 1
ATOM 1892 C C . ILE A 1 244 ? -3.864 0.895 31.305 1.00 88.31 244 ILE A C 1
ATOM 1894 O O . ILE A 1 244 ? -4.625 1.453 32.092 1.00 88.31 244 ILE A O 1
ATOM 1898 N N . ARG A 1 245 ? -3.038 1.605 30.531 1.00 78.62 245 ARG A N 1
ATOM 1899 C CA . ARG A 1 245 ? -2.816 3.057 30.718 1.00 78.62 245 ARG A CA 1
ATOM 1900 C C . ARG A 1 245 ? -3.562 3.960 29.740 1.00 78.62 245 ARG A C 1
ATOM 1902 O O . ARG A 1 245 ? -3.545 5.171 29.927 1.00 78.62 245 ARG A O 1
ATOM 1909 N N . THR A 1 246 ? -4.191 3.397 28.711 1.00 73.69 246 THR A N 1
ATOM 1910 C CA . THR A 1 246 ? -4.828 4.171 27.638 1.00 73.69 246 THR A CA 1
ATOM 1911 C C . THR A 1 246 ? -6.324 3.854 27.551 1.00 73.69 246 THR A C 1
ATOM 1913 O O . THR A 1 246 ? -6.723 2.964 26.802 1.00 73.69 246 THR A O 1
ATOM 1916 N N . PRO A 1 247 ? -7.179 4.530 28.341 1.00 72.69 247 PRO A N 1
ATOM 1917 C CA . PRO A 1 247 ? -8.607 4.514 28.076 1.00 72.69 247 PRO A CA 1
ATOM 1918 C C . PRO A 1 247 ? -8.910 5.472 26.930 1.00 72.69 247 PRO A C 1
ATOM 1920 O O . PRO A 1 247 ? -8.383 6.588 26.888 1.00 72.69 247 PRO A O 1
ATOM 1923 N N . LEU A 1 248 ? -9.782 5.057 26.020 1.00 69.06 248 LEU A N 1
ATOM 1924 C CA . LEU A 1 248 ? -10.258 5.924 24.959 1.00 69.06 248 LEU A CA 1
ATOM 1925 C C . LEU A 1 248 ? -11.784 5.881 24.918 1.00 69.06 248 LEU A C 1
ATOM 1927 O O . LEU A 1 248 ? -12.407 4.838 24.713 1.00 69.06 248 LEU A O 1
ATOM 1931 N N . PHE A 1 249 ? -12.368 7.050 25.174 1.00 77.00 249 PHE A N 1
ATOM 1932 C CA . PHE A 1 249 ? -13.807 7.241 25.232 1.00 77.00 249 PHE A CA 1
ATOM 1933 C C . PHE A 1 249 ? -14.293 7.944 23.975 1.00 77.00 249 PHE A C 1
ATOM 1935 O O . PHE A 1 249 ? -13.830 9.043 23.659 1.00 77.00 249 PHE A O 1
ATOM 1942 N N . PHE A 1 250 ? -15.258 7.340 23.291 1.00 73.19 250 PHE A N 1
ATOM 1943 C CA . PHE A 1 250 ? -15.886 7.952 22.128 1.00 73.19 250 PHE A CA 1
ATOM 1944 C C . PHE A 1 250 ? -17.213 8.602 22.508 1.00 73.19 250 PHE A C 1
ATOM 1946 O O . PHE A 1 250 ? -18.009 8.060 23.279 1.00 73.19 250 PHE A O 1
ATOM 1953 N N . SER A 1 251 ? -17.464 9.784 21.948 1.00 68.38 251 SER A N 1
ATOM 1954 C CA . SER A 1 251 ? -18.765 10.438 22.055 1.00 68.38 251 SER A CA 1
ATOM 1955 C C . SER A 1 251 ? -19.696 9.838 21.005 1.00 68.38 251 SER A C 1
ATOM 1957 O O . SER A 1 251 ? -19.729 10.277 19.858 1.00 68.38 251 SER A O 1
ATOM 1959 N N . SER A 1 252 ? -20.423 8.800 21.405 1.00 70.62 252 SER A N 1
ATOM 1960 C CA . SER A 1 252 ? -21.478 8.182 20.611 1.00 70.62 252 SER A CA 1
ATOM 1961 C C . SER A 1 252 ? -22.660 7.843 21.510 1.00 70.62 252 SER A C 1
ATOM 1963 O O . SER A 1 252 ? -22.483 7.497 22.676 1.00 70.62 252 SER A O 1
ATOM 1965 N N . ASN A 1 253 ? -23.866 7.947 20.954 1.00 67.62 253 ASN A N 1
ATOM 1966 C CA . ASN A 1 253 ? -25.087 7.446 21.587 1.00 67.62 253 ASN A CA 1
ATOM 1967 C C . ASN A 1 253 ? -25.404 6.005 21.152 1.00 67.62 253 ASN A C 1
ATOM 1969 O O . ASN A 1 253 ? -26.386 5.431 21.618 1.00 67.62 253 ASN A O 1
ATOM 1973 N N . ASP A 1 254 ? -24.609 5.444 20.239 1.00 68.44 254 ASP A N 1
ATOM 1974 C CA . ASP A 1 254 ? -24.712 4.059 19.801 1.00 68.44 254 ASP A CA 1
ATOM 1975 C C . ASP A 1 254 ? -23.763 3.194 20.631 1.00 68.44 254 ASP A C 1
ATOM 1977 O O . ASP A 1 254 ? -22.558 3.424 20.644 1.00 68.44 254 ASP A O 1
ATOM 1981 N N . ILE A 1 255 ? -24.311 2.196 21.320 1.00 67.31 255 ILE A N 1
ATOM 1982 C CA . ILE A 1 255 ? -23.550 1.241 22.135 1.00 67.31 255 ILE A CA 1
ATOM 1983 C C . ILE A 1 255 ? -22.690 0.283 21.297 1.00 67.31 255 ILE A C 1
ATOM 1985 O O . ILE A 1 255 ? -21.887 -0.455 21.864 1.00 67.31 255 ILE A O 1
ATOM 1989 N N . TRP A 1 256 ? -22.880 0.276 19.975 1.00 66.38 256 TRP A N 1
ATOM 1990 C CA . TRP A 1 256 ? -22.083 -0.478 19.008 1.00 66.38 256 TRP A CA 1
ATOM 1991 C C . TRP A 1 256 ? -20.980 0.355 18.339 1.00 66.38 256 TRP A C 1
ATOM 1993 O O . TRP A 1 256 ? -20.296 -0.172 17.461 1.00 66.38 256 TRP A O 1
ATOM 2003 N N . ALA A 1 257 ? -20.830 1.629 18.719 1.00 56.19 257 ALA A N 1
ATOM 2004 C CA . ALA A 1 257 ? -19.766 2.507 18.230 1.00 56.19 257 ALA A CA 1
ATOM 2005 C C . ALA A 1 257 ? -18.423 2.289 18.940 1.00 56.19 257 ALA A C 1
ATOM 2007 O O . ALA A 1 257 ? -18.421 1.905 20.134 1.00 56.19 257 ALA A O 1
#

=== Feature glossary ===
The record interleaves many kinds of information about one protein. Here is each kind framed as the question it answers.

Q: Are the domains correctly placed relative to each other?
A: Predicted aligned error is AlphaFold's pairwise confidence. Unlike pLDDT (per-residue), PAE is per-residue-pair and captures whether two parts of the structure are correctly placed relative to each other. Units are ångströms of expected positional error.

Q: Which residues are in helices, strands, or loops?
A: Eight-state secondary structure (DSSP): H is the canonical α-helix, G the tighter 3₁₀-helix, I the wider π-helix; E/B are β-structure, T and S are turns and bends, and '-' is everything else. DSSP derives these from the pattern of main-chain N–H···O=C hydrogen bonds, not from the sequence.

Q: What if only a Cα trace is available?
A: P-SEA three-state annotation labels each residue as helix, strand, or coil based purely on the geometry of the Cα trace. It serves as a fallback when the full backbone (and thus DSSP) is unavailable.

Q: What are the backbone torsion angles?
A: φ (phi) and ψ (psi) are the two rotatable backbone dihedrals per residue: φ is the C(i-1)–N–Cα–C torsion, ψ is the N–Cα–C–N(i+1) torsion, both in degrees on (−180°, 180°]. α-helical residues cluster near (−60°, −45°); β-strand residues near (−120°, +130°). A Ramachandran plot is simply a scatter of (φ, ψ) for every residue.

Q: What known structures does this most resemble?
A: Structural nearest neighbors (via Foldseek easy-search vs the PDB). Reported per hit: target PDB id, E-value, and alignment TM-score. A TM-score above ~0.5 is the conventional threshold for 'same fold'.

Q: What family and function is it annotated with?
A: Database cross-references. InterPro integrates a dozen domain/family signature databases into unified entries with residue-range hits. GO terms attach function/process/location labels with evidence codes. CATH codes position the fold in a four-level structural taxonomy. Organism is the NCBI-taxonomy species name.

Q: Which residues are buried vs exposed?
A: Solvent accessibility: the surface area of each residue that a 1.4 Å water probe can touch, in Å². When only backbone atoms are present the absolute values are lower than full-atom SASA (side chains contribute most of the area) and are flagged as backbone-only.

Q: What do the diagnostic plots show?
A: Three diagnostic plots accompany the record. The Cα contact map visualizes the tertiary structure as a 2D adjacency matrix (8 Å cutoff, sequence-local contacts suppressed). The Ramachandran plot shows the distribution of backbone (φ, ψ) torsions, with points in the α and β basins reflecting secondary structure content. The PAE plot shows AlphaFold's inter-residue confidence as a color matrix.

Q: What is the amino-acid chain?
A: The amino-acid sequence is the protein's primary structure: the linear order of residues from the N-terminus to the C-terminus, written in one-letter code. Everything else here — the 3D coordinates, the secondary structure, the domain annotations — is ultimately a consequence of this string.

Q: What do the rendered images show?
A: The six renders are orthographic views along the three Cartesian axes in both directions. Representation (cartoon, sticks, or surface) and color scheme (sequence-rainbow or by-chain) vary across proteins so the training set covers all the common visualization conventions.

Q: Where is each backbone atom in 3D?
A: The mmCIF table is the protein's shape written out atom by atom. For each backbone N, Cα, C, and carbonyl O, it records an (x, y, z) coordinate triple in Å plus the residue type, chain letter, and residue number.

Q: How mobile is each atom in the crystal?
A: For experimental (PDB) structures, the B-factor (temperature factor) quantifies the positional spread of each atom in the crystal — a combination of thermal vibration and static disorder — in units of Å². High B-factors mark flexible loops or poorly resolved regions; low B-factors mark the rigid, well-ordered core.

Q: How big and how compact is the whole molecule?
A: Three whole-structure scalars: the radius of gyration (RMS distance of Cα from centroid, in Å), the count of Cα–Cα contacts (pairs closer than 8 Å and separated by more than four residues in sequence — i.e. tertiary, not local, contacts), and the bounding-box dimensions. Together they distinguish compact globular folds from extended fibres or disordered chains.

Q: What does the local fold look like, residue by residue?
A: A 3Di character summarizes, for each residue, the relative orientation of the Cα frame of its nearest spatial neighbor. Because it encodes fold topology rather than chemistry, 3Di alignments detect remote structural similarity that sequence alignment misses.

Q: How confident is the AlphaFold model at each residue?
A: For AlphaFold models, the B-factor field carries pLDDT — the model's own estimate of local accuracy on a 0–100 scale. Regions with pLDDT<50 should be treated as essentially unmodeled; they often correspond to intrinsically disordered segments.